Protein AF-A0A2S0JZ59-F1 (afdb_monomer_lite)

Organism: Lysinibacillus sphaericus (NCBI:txid1421)

Radius of gyration: 26.88 Å; chains: 1; bounding box: 50×51×80 Å

InterPro domains:
  IPR011989 Armadillo-like helical [G3DSA:1.25.10.10] (65-163)
  IPR016024 Armadillo-type fold [SSF48371] (46-180)

Sequence (272 aa):
MEIEMARKLWLNEMTEKEFIDAFFPNGIDSEYVLKLLYGAYEIRDVEAVRWMLFVASKFDLFTLNYTRVLCSLIEEDWHKSHEDIAFTLSKLKPLSAVESLYKAVFHELAYLDYDDNFALAVKCIWGLGNINSPDSIEKLKSLSKSNNETIKRNAMEQLEMRGLFTERQSELILNLFKNEISQGDFIEDFYPDYLYTADDFKRSDYVLKLICDEYEKRDAQSVEYLLYVASVFGLITAQYKKIASNLIKEEWYQKQEETVSLVDLAKLSSNH

Secondary structure (DSSP, 8-state):
-HHHHHHHHHTTSS-HHHHHHHH-TTS--HHHHHHHHHHHHHTT-HHHHHHHHHHHHHTT---GGGHHHHHHHTT-SS-S-HHHHHHHHHHH--GGGHHHHHHHTT---GGGTT-TT-HHHHHHHHHHHHH--HHHHHHHHHHTT-SSHHHHHHHHHHHHTTT---HHHHHHHHHHHHHHHHHT---S---TT----HHHHTT-HHHHHHHHHHHHHT-HHHHHHHHHHHHHTT---HHHHHHHHHHTT-TTTTT-S--TTHHHHHHHH---

pLDDT: mean 77.81, std 21.34, range [34.19, 98.88]

Foldseek 3Di:
DLLVLLVCCVVVVDPPVRSCCPVVVPGDDLVVLLVQCVVCLVVVPQSSVVSSLSVCVVVVSDACVSVVSLLVVLQDQSYDCNLSSLQSLLVRLDPVSLVSLLVSLPDDHPVCPVVPQSSSNLSSLSSLLSNPDPSSLVSLVVQLPDPPPNSNVSSQVSCVVQLNDDPVVVVVVVVVVVVVVVVVDPDPDDDPPPPDALVSPLPDPPLVVQLVVVVVVLVLVSNQVSLVVCVVSVNLDPSSLVSLVVLLVDPSNVPDPDDDGPVVSVVSNPDD

Structure (mmCIF, N/CA/C/O backbone):
data_AF-A0A2S0JZ59-F1
#
_entry.id   AF-A0A2S0JZ59-F1
#
loop_
_atom_site.group_PDB
_atom_site.id
_atom_site.type_symbol
_atom_site.label_atom_id
_atom_site.label_alt_id
_atom_site.label_comp_id
_atom_site.label_asym_id
_atom_site.label_entity_id
_atom_site.label_seq_id
_atom_site.pdbx_PDB_ins_code
_atom_site.Cartn_x
_atom_site.Cartn_y
_atom_site.Cartn_z
_atom_site.occupancy
_atom_site.B_iso_or_equiv
_atom_site.auth_seq_id
_atom_site.auth_comp_id
_atom_site.auth_asym_id
_atom_site.auth_atom_id
_atom_site.pdbx_PDB_model_num
ATOM 1 N N . MET A 1 1 ? 12.759 -3.008 -26.113 1.00 78.12 1 MET A N 1
ATOM 2 C CA . MET A 1 1 ? 14.196 -2.750 -25.842 1.00 78.12 1 MET A CA 1
ATOM 3 C C . MET A 1 1 ? 14.393 -2.415 -24.363 1.00 78.12 1 MET A C 1
ATOM 5 O O . MET A 1 1 ? 15.236 -2.998 -23.700 1.00 78.12 1 MET A O 1
ATOM 9 N N . GLU A 1 2 ? 13.523 -1.555 -23.856 1.00 89.19 2 GLU A N 1
ATOM 10 C CA . GLU A 1 2 ? 13.283 -1.105 -22.487 1.00 89.19 2 GLU A CA 1
ATOM 11 C C . GLU A 1 2 ? 13.201 -2.260 -21.474 1.00 89.19 2 GLU A C 1
ATOM 13 O O . GLU A 1 2 ? 13.935 -2.268 -20.490 1.00 89.19 2 GLU A O 1
ATOM 18 N N . ILE A 1 3 ? 12.366 -3.273 -21.750 1.00 93.81 3 ILE A N 1
ATOM 19 C CA . ILE A 1 3 ? 12.207 -4.474 -20.907 1.00 93.81 3 ILE A CA 1
ATOM 20 C C . ILE A 1 3 ? 13.541 -5.200 -20.706 1.00 93.81 3 ILE A C 1
ATOM 22 O O . ILE A 1 3 ? 13.920 -5.530 -19.586 1.00 93.81 3 ILE A O 1
ATOM 26 N N . GLU A 1 4 ? 14.277 -5.421 -21.795 1.00 95.69 4 GLU A N 1
ATOM 27 C CA . GLU A 1 4 ? 15.539 -6.158 -21.754 1.00 95.69 4 GLU A CA 1
ATOM 28 C C . GLU A 1 4 ? 16.624 -5.379 -21.002 1.00 95.69 4 GLU A C 1
ATOM 30 O O . GLU A 1 4 ? 17.407 -5.974 -20.268 1.00 95.69 4 GLU A O 1
ATOM 35 N N . MET A 1 5 ? 16.650 -4.048 -21.122 1.00 96.12 5 MET A N 1
ATOM 36 C CA . MET A 1 5 ? 17.548 -3.202 -20.329 1.00 96.12 5 MET A CA 1
ATOM 37 C C . MET A 1 5 ? 17.228 -3.297 -18.832 1.00 96.12 5 MET A C 1
ATOM 39 O O . MET A 1 5 ? 18.137 -3.474 -18.025 1.00 96.12 5 MET A O 1
ATOM 43 N N . ALA A 1 6 ? 15.946 -3.238 -18.458 1.00 96.44 6 ALA A N 1
ATOM 44 C CA . ALA A 1 6 ? 15.519 -3.343 -17.063 1.00 96.44 6 ALA A CA 1
ATOM 45 C C . ALA A 1 6 ? 15.841 -4.724 -16.469 1.00 96.44 6 ALA A C 1
ATOM 47 O O . ALA A 1 6 ? 16.343 -4.816 -15.348 1.00 96.44 6 ALA A O 1
ATOM 48 N N . ARG A 1 7 ? 15.643 -5.793 -17.251 1.00 96.75 7 ARG A N 1
ATOM 49 C CA . ARG A 1 7 ? 16.028 -7.162 -16.884 1.00 96.75 7 ARG A CA 1
ATOM 50 C C . ARG A 1 7 ? 17.540 -7.295 -16.683 1.00 96.75 7 ARG A C 1
ATOM 52 O O . ARG A 1 7 ? 17.971 -7.880 -15.693 1.00 96.75 7 ARG A O 1
ATOM 59 N N . LYS A 1 8 ? 18.353 -6.735 -17.586 1.00 97.69 8 LYS A N 1
ATOM 60 C CA . LYS A 1 8 ? 19.820 -6.729 -17.456 1.00 97.69 8 LYS A CA 1
ATOM 61 C C . LYS A 1 8 ? 20.287 -5.963 -16.224 1.00 97.69 8 LYS A C 1
ATOM 63 O O . LYS A 1 8 ? 21.181 -6.438 -15.530 1.00 97.69 8 LYS A O 1
ATOM 68 N N . LEU A 1 9 ? 19.663 -4.822 -15.925 1.00 97.44 9 LEU A N 1
ATOM 69 C CA . LEU A 1 9 ? 19.942 -4.073 -14.700 1.00 97.44 9 LEU A CA 1
ATOM 70 C C . LEU A 1 9 ? 19.629 -4.918 -13.456 1.00 97.44 9 LEU A C 1
ATOM 72 O O . LEU A 1 9 ? 20.452 -4.999 -12.551 1.00 97.44 9 LEU A O 1
ATOM 76 N N . TRP A 1 10 ? 18.477 -5.597 -13.426 1.00 96.12 10 TRP A N 1
ATOM 77 C CA . TRP A 1 10 ? 18.097 -6.489 -12.322 1.00 96.12 10 TRP A CA 1
ATOM 78 C C . TRP A 1 10 ? 19.085 -7.644 -12.115 1.00 96.12 10 TRP A C 1
ATOM 80 O O . TRP A 1 10 ? 19.427 -7.983 -10.984 1.00 96.12 10 TRP A O 1
ATOM 90 N N . LEU A 1 11 ? 19.560 -8.247 -13.207 1.00 96.94 11 LEU A N 1
ATOM 91 C CA . LEU A 1 11 ? 20.518 -9.356 -13.177 1.00 96.94 11 LEU A CA 1
ATOM 92 C C . LEU A 1 11 ? 21.969 -8.911 -12.934 1.00 96.94 11 LEU A C 1
ATOM 94 O O . LEU A 1 11 ? 22.857 -9.759 -12.887 1.00 96.94 11 LEU A O 1
ATOM 98 N N . ASN A 1 12 ? 22.218 -7.608 -12.754 1.00 95.81 12 ASN A N 1
ATOM 99 C CA . ASN A 1 12 ? 23.555 -7.009 -12.678 1.00 95.81 12 ASN A CA 1
ATOM 100 C C . ASN A 1 12 ? 24.420 -7.270 -13.931 1.00 95.81 12 ASN A C 1
ATOM 102 O O . ASN A 1 12 ? 25.647 -7.267 -13.862 1.00 95.81 12 ASN A O 1
ATOM 106 N N . GLU A 1 13 ? 23.783 -7.477 -15.085 1.00 97.75 13 GLU A N 1
ATOM 107 C CA . GLU A 1 13 ? 24.425 -7.581 -16.406 1.00 97.75 13 GLU A CA 1
ATOM 108 C C . GLU A 1 13 ? 24.635 -6.201 -17.060 1.00 97.75 13 GLU A C 1
ATOM 110 O O . GLU A 1 13 ? 25.267 -6.093 -18.109 1.00 97.75 13 GLU A O 1
ATOM 115 N N . MET A 1 14 ? 24.076 -5.150 -16.457 1.00 97.12 14 MET A N 1
ATOM 116 C CA . MET A 1 14 ? 24.196 -3.750 -16.859 1.00 97.12 14 MET A CA 1
ATOM 117 C C . MET A 1 14 ? 24.322 -2.890 -15.601 1.00 97.12 14 MET A C 1
ATOM 119 O O . MET A 1 14 ? 23.588 -3.092 -14.633 1.00 97.12 14 MET A O 1
ATOM 123 N N . THR A 1 15 ? 25.244 -1.930 -15.602 1.00 97.81 15 THR A N 1
ATOM 124 C CA . THR A 1 15 ? 25.397 -0.981 -14.491 1.00 97.81 15 THR A CA 1
ATOM 125 C C . THR A 1 15 ? 24.278 0.062 -14.490 1.00 97.81 15 THR A C 1
ATOM 127 O O . THR A 1 15 ? 23.690 0.362 -15.528 1.00 97.81 15 THR A O 1
ATOM 130 N N . GLU A 1 16 ? 24.009 0.688 -13.339 1.00 96.69 16 GLU A N 1
ATOM 131 C CA . GLU A 1 16 ? 23.039 1.794 -13.260 1.00 96.69 16 GLU A CA 1
ATOM 132 C C . GLU A 1 16 ? 23.394 2.941 -14.210 1.00 96.69 16 GLU A C 1
ATOM 134 O O . GLU A 1 16 ? 22.508 3.505 -14.841 1.00 96.69 16 GLU A O 1
ATOM 139 N N . LYS A 1 17 ? 24.687 3.253 -14.359 1.00 96.44 17 LYS A N 1
ATOM 140 C CA . LYS A 1 17 ? 25.147 4.299 -15.276 1.00 96.44 17 LYS A CA 1
ATOM 141 C C . LYS A 1 17 ? 24.830 3.952 -16.732 1.00 96.44 17 LYS A C 1
ATOM 143 O O . LYS A 1 17 ? 24.237 4.767 -17.423 1.00 96.44 17 LYS A O 1
ATOM 148 N N . GLU A 1 18 ? 25.184 2.746 -17.179 1.00 97.12 18 GLU A N 1
ATOM 149 C CA . GLU A 1 18 ? 24.874 2.288 -18.542 1.00 97.12 18 GLU A CA 1
ATOM 150 C C . GLU A 1 18 ? 23.366 2.256 -18.796 1.00 97.12 18 GLU A C 1
ATOM 152 O O . GLU A 1 18 ? 22.914 2.625 -19.879 1.00 97.12 18 GLU A O 1
ATOM 157 N N . PHE A 1 19 ? 22.585 1.847 -17.792 1.00 97.75 19 PHE A N 1
ATOM 158 C CA . PHE A 1 19 ? 21.133 1.869 -17.875 1.00 97.75 19 PHE A CA 1
ATOM 159 C C . PHE A 1 19 ? 20.602 3.296 -18.015 1.00 97.75 19 PHE A C 1
ATOM 161 O O . PHE A 1 19 ? 19.794 3.544 -18.901 1.00 97.75 19 PHE A O 1
ATOM 168 N N . ILE A 1 20 ? 21.055 4.237 -17.181 1.00 97.00 20 ILE A N 1
ATOM 169 C CA . ILE A 1 20 ? 20.627 5.640 -17.249 1.00 97.00 20 ILE A CA 1
ATOM 170 C C . ILE A 1 20 ? 20.994 6.240 -18.607 1.00 97.00 20 ILE A C 1
ATOM 172 O O . ILE A 1 20 ? 20.124 6.799 -19.267 1.00 97.00 20 ILE A O 1
ATOM 176 N N . ASP A 1 21 ? 22.232 6.063 -19.068 1.00 95.88 21 ASP A N 1
ATOM 177 C CA . ASP A 1 21 ? 22.695 6.620 -20.343 1.00 95.88 21 ASP A CA 1
ATOM 178 C C . ASP A 1 21 ? 21.873 6.087 -21.540 1.00 95.88 21 ASP A C 1
ATOM 180 O O . ASP A 1 21 ? 21.630 6.816 -22.503 1.00 95.88 21 ASP A O 1
ATOM 184 N N . ALA A 1 22 ? 21.413 4.829 -21.483 1.00 95.81 22 ALA A N 1
ATOM 185 C CA . ALA A 1 22 ? 20.651 4.191 -22.560 1.00 95.81 22 ALA A CA 1
ATOM 186 C C . ALA A 1 22 ? 19.125 4.389 -22.465 1.00 95.81 22 ALA A C 1
ATOM 188 O O . ALA A 1 22 ? 18.469 4.630 -23.478 1.00 95.81 22 ALA A O 1
ATOM 189 N N . PHE A 1 23 ? 18.550 4.249 -21.270 1.00 96.44 23 PHE A N 1
ATOM 190 C CA . PHE A 1 23 ? 17.105 4.293 -21.019 1.00 96.44 23 PHE A CA 1
ATOM 191 C C . PHE A 1 23 ? 16.600 5.726 -20.813 1.00 96.44 23 PHE A C 1
ATOM 193 O O . PHE A 1 23 ? 15.471 6.053 -21.177 1.00 96.44 23 PHE A O 1
ATOM 200 N N . PHE A 1 24 ? 17.453 6.585 -20.258 1.00 95.56 24 PHE A N 1
ATOM 201 C CA . PHE A 1 24 ? 17.180 7.976 -19.920 1.00 95.56 24 PHE A CA 1
ATOM 202 C C . PHE A 1 24 ? 18.188 8.916 -20.609 1.00 95.56 24 PHE A C 1
ATOM 204 O O . PHE A 1 24 ? 18.877 9.686 -19.935 1.00 95.56 24 PHE A O 1
ATOM 211 N N . PRO A 1 25 ? 18.276 8.918 -21.956 1.00 90.31 25 PRO A N 1
ATOM 212 C CA . PRO A 1 25 ? 19.301 9.685 -22.674 1.00 90.31 25 PRO A CA 1
ATOM 213 C C . PRO A 1 25 ? 19.209 11.203 -22.438 1.00 90.31 25 PRO A C 1
ATOM 215 O O . PRO A 1 25 ? 20.182 11.921 -22.649 1.00 90.31 25 PRO A O 1
ATOM 218 N N . ASN A 1 26 ? 18.050 11.691 -21.983 1.00 93.19 26 ASN A N 1
ATOM 219 C CA . ASN A 1 26 ? 17.801 13.096 -21.650 1.00 93.19 26 ASN A CA 1
ATOM 220 C C . ASN A 1 26 ? 17.677 13.340 -20.133 1.00 93.19 26 ASN A C 1
ATOM 222 O O . ASN A 1 26 ? 17.131 14.361 -19.719 1.00 93.19 26 ASN A O 1
ATOM 226 N N . GLY A 1 27 ? 18.174 12.416 -19.309 1.00 92.62 27 GLY A N 1
ATOM 227 C CA . GLY A 1 27 ? 18.015 12.437 -17.857 1.00 92.62 27 GLY A CA 1
ATOM 228 C C . GLY A 1 27 ? 16.827 11.606 -17.372 1.00 92.62 27 GLY A C 1
ATOM 229 O O . GLY A 1 27 ? 15.924 11.261 -18.137 1.00 92.62 27 GLY A O 1
ATOM 230 N N . ILE A 1 28 ? 16.876 11.241 -16.088 1.00 95.62 28 ILE A N 1
ATOM 231 C CA . ILE A 1 28 ? 15.867 10.404 -15.431 1.00 95.62 28 ILE A CA 1
ATOM 232 C C . ILE A 1 28 ? 14.512 11.117 -15.457 1.00 95.62 28 ILE A C 1
ATOM 234 O O . ILE A 1 28 ? 14.387 12.234 -14.956 1.00 95.62 28 ILE A O 1
ATOM 238 N N . ASP A 1 29 ? 13.503 10.445 -16.009 1.00 95.94 29 ASP A N 1
ATOM 239 C CA . ASP A 1 29 ? 12.164 10.998 -16.207 1.00 95.94 29 ASP A CA 1
ATOM 240 C C . ASP A 1 29 ? 11.086 10.032 -15.689 1.00 95.94 29 ASP A C 1
ATOM 242 O O . ASP A 1 29 ? 10.862 8.943 -16.227 1.00 95.94 29 ASP A O 1
ATOM 246 N N . SER A 1 30 ? 10.401 10.456 -14.626 1.00 97.06 30 SER A N 1
ATOM 247 C CA . SER A 1 30 ? 9.296 9.718 -14.012 1.00 97.06 30 SER A CA 1
ATOM 248 C C . SER A 1 30 ? 8.072 9.623 -14.933 1.00 97.06 30 SER A C 1
ATOM 250 O O . SER A 1 30 ? 7.397 8.591 -14.938 1.00 97.06 30 SER A O 1
ATOM 252 N N . GLU A 1 31 ? 7.786 10.648 -15.743 1.00 97.31 31 GLU A N 1
ATOM 253 C CA . GLU A 1 31 ? 6.635 10.651 -16.654 1.00 97.31 31 GLU A CA 1
ATOM 254 C C . GLU A 1 31 ? 6.840 9.677 -17.814 1.00 97.31 31 GLU A C 1
ATOM 256 O O . GLU A 1 31 ? 5.894 9.010 -18.243 1.00 97.31 31 GLU A O 1
ATOM 261 N N . TYR A 1 32 ? 8.083 9.530 -18.277 1.00 97.56 32 TYR A N 1
ATOM 262 C CA . TYR A 1 32 ? 8.432 8.534 -19.283 1.00 97.56 32 TYR A CA 1
ATOM 263 C C . TYR A 1 32 ? 8.136 7.107 -18.801 1.00 97.56 32 TYR A C 1
ATOM 265 O O . TYR A 1 32 ? 7.441 6.356 -19.490 1.00 97.56 32 TYR A O 1
ATOM 273 N N . VAL A 1 33 ? 8.579 6.743 -17.591 1.00 98.25 33 VAL A N 1
ATOM 274 C CA . VAL A 1 33 ? 8.301 5.415 -17.010 1.00 98.25 33 VAL A CA 1
ATOM 275 C C . VAL A 1 33 ? 6.803 5.218 -16.764 1.00 98.25 33 VAL A C 1
ATOM 277 O O . VAL A 1 33 ? 6.271 4.146 -17.054 1.00 98.25 33 VAL A O 1
ATOM 280 N N . LEU A 1 34 ? 6.093 6.260 -16.320 1.00 98.44 34 LEU A N 1
ATOM 281 C CA . LEU A 1 34 ? 4.641 6.216 -16.145 1.00 98.44 34 LEU A CA 1
ATOM 282 C C . LEU A 1 34 ? 3.925 5.930 -17.471 1.00 98.44 34 LEU A C 1
ATOM 284 O O . LEU A 1 34 ? 3.015 5.103 -17.517 1.00 98.44 34 LEU A O 1
ATOM 288 N N . LYS A 1 35 ? 4.349 6.577 -18.562 1.00 98.31 35 LYS A N 1
ATOM 289 C CA . LYS A 1 35 ? 3.803 6.346 -19.904 1.00 98.31 35 LYS A CA 1
ATOM 290 C C . LYS A 1 35 ? 4.031 4.907 -20.369 1.00 98.31 35 LYS A C 1
ATOM 292 O O . LYS A 1 35 ? 3.115 4.305 -20.926 1.00 98.31 35 LYS A O 1
ATOM 297 N N . LEU A 1 36 ? 5.219 4.350 -20.128 1.00 98.19 36 LEU A N 1
ATOM 298 C CA . LEU A 1 36 ? 5.510 2.94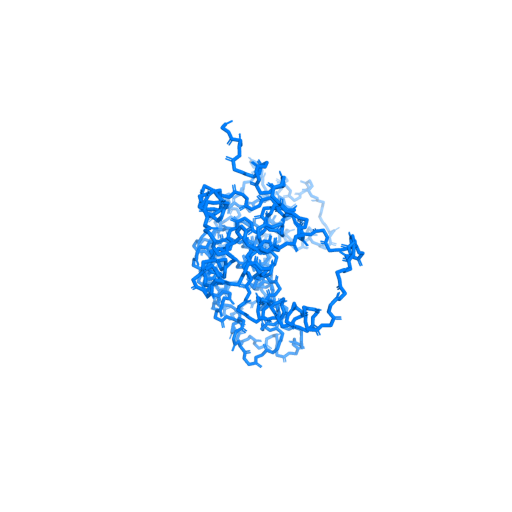8 -20.441 1.00 98.19 36 LEU A CA 1
ATOM 299 C C . LEU A 1 36 ? 4.639 1.990 -19.616 1.00 98.19 36 LEU A C 1
ATOM 301 O O . LEU A 1 36 ? 4.127 1.018 -20.164 1.00 98.19 36 LEU A O 1
ATOM 305 N N . LEU A 1 37 ? 4.410 2.288 -18.332 1.00 98.44 37 LEU A N 1
ATOM 306 C CA . LEU A 1 37 ? 3.536 1.493 -17.468 1.00 98.44 37 LEU A CA 1
ATOM 307 C C . LEU A 1 37 ? 2.065 1.536 -17.923 1.00 98.44 37 LEU A C 1
ATOM 309 O O . LEU A 1 37 ? 1.406 0.499 -17.927 1.00 98.44 37 LEU A O 1
ATOM 313 N N . TYR A 1 38 ? 1.557 2.694 -18.363 1.00 98.56 38 TYR A N 1
ATOM 314 C CA . TYR A 1 38 ? 0.228 2.784 -18.986 1.00 98.56 38 TYR A CA 1
ATOM 315 C C . TYR A 1 38 ? 0.143 1.969 -20.279 1.00 98.56 38 TYR A C 1
ATOM 317 O O . TYR A 1 38 ? -0.813 1.220 -20.455 1.00 98.56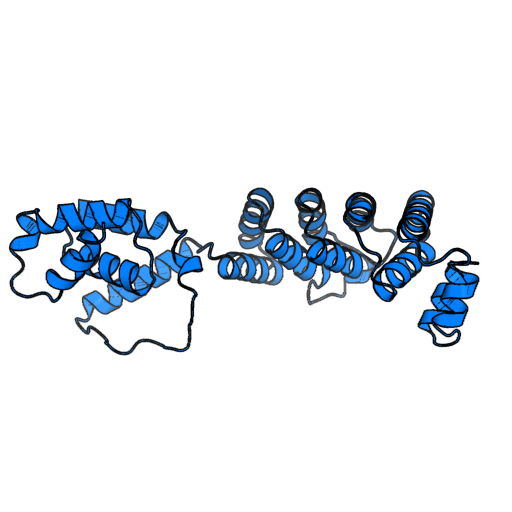 38 TYR A O 1
ATOM 325 N N . GLY A 1 39 ? 1.151 2.063 -21.150 1.00 98.31 39 GLY A N 1
ATOM 326 C CA . GLY A 1 39 ? 1.199 1.258 -22.372 1.00 98.31 39 GLY A CA 1
ATOM 327 C C . GLY A 1 39 ? 1.188 -0.243 -22.073 1.00 98.31 39 GLY A C 1
ATOM 328 O O . GLY A 1 39 ? 0.431 -0.984 -22.692 1.00 98.31 39 GLY A O 1
ATOM 329 N N . ALA A 1 40 ? 1.965 -0.680 -21.075 1.00 98.19 40 ALA A N 1
ATOM 330 C CA . ALA A 1 40 ? 1.993 -2.065 -20.605 1.00 98.19 40 ALA A CA 1
ATOM 331 C C . ALA A 1 40 ? 0.629 -2.536 -20.079 1.00 98.19 40 ALA A C 1
ATOM 333 O O . ALA A 1 40 ? 0.203 -3.648 -20.385 1.00 98.19 40 ALA A O 1
ATOM 334 N N . TYR A 1 41 ? -0.066 -1.681 -19.324 1.00 98.38 41 TYR A N 1
ATOM 335 C CA . TYR A 1 41 ? -1.420 -1.946 -18.846 1.00 98.38 41 TYR A CA 1
ATOM 336 C C . TYR A 1 41 ? -2.416 -2.117 -20.005 1.00 98.38 41 TYR A C 1
ATOM 338 O O . TYR A 1 41 ? -3.152 -3.101 -20.035 1.00 98.38 41 TYR A O 1
ATOM 346 N N . GLU A 1 42 ? -2.409 -1.209 -20.988 1.00 98.19 42 GLU A N 1
ATOM 347 C CA . GLU A 1 42 ? -3.342 -1.233 -22.126 1.00 98.19 42 GLU A CA 1
ATOM 348 C C . GLU A 1 42 ? -3.233 -2.511 -22.967 1.00 98.19 42 GLU A C 1
ATOM 350 O O . GLU A 1 42 ? -4.249 -3.047 -23.411 1.00 98.19 42 GLU A O 1
ATOM 355 N N . ILE A 1 43 ? -2.014 -3.021 -23.167 1.00 97.94 43 ILE A N 1
ATOM 356 C CA . ILE A 1 43 ? -1.772 -4.245 -23.948 1.00 97.94 43 ILE A CA 1
ATOM 357 C C . ILE A 1 43 ? -1.670 -5.513 -23.087 1.00 97.94 43 ILE A C 1
ATOM 359 O O . ILE A 1 43 ? -1.438 -6.591 -23.633 1.00 97.94 43 ILE A O 1
ATOM 363 N N . ARG A 1 44 ? -1.843 -5.396 -21.761 1.00 98.12 44 ARG A N 1
ATOM 364 C CA . ARG A 1 44 ? -1.719 -6.486 -20.775 1.00 98.12 44 ARG A CA 1
ATOM 365 C C . ARG A 1 44 ? -0.370 -7.218 -20.826 1.00 98.12 44 ARG A C 1
ATOM 367 O O . ARG A 1 44 ? -0.306 -8.446 -20.756 1.00 98.12 44 ARG A O 1
ATOM 374 N N . ASP A 1 45 ? 0.722 -6.468 -20.955 1.00 98.00 45 ASP A N 1
ATOM 375 C CA . ASP A 1 45 ? 2.079 -7.024 -20.969 1.00 98.00 45 ASP A CA 1
ATOM 376 C C . ASP A 1 45 ? 2.607 -7.215 -19.538 1.00 98.00 45 ASP A C 1
ATOM 378 O O . ASP A 1 45 ? 3.023 -6.272 -18.858 1.00 98.00 45 ASP A O 1
ATOM 382 N N . VAL A 1 46 ? 2.588 -8.472 -19.088 1.00 96.88 46 VAL A N 1
ATOM 383 C CA . VAL A 1 46 ? 3.004 -8.897 -17.742 1.00 96.88 46 VAL A CA 1
ATOM 384 C C . VAL A 1 46 ? 4.452 -8.518 -17.433 1.00 96.88 46 VAL A C 1
ATOM 386 O O . VAL A 1 46 ? 4.749 -8.054 -16.329 1.00 96.88 46 VAL A O 1
ATOM 389 N N . GLU A 1 47 ? 5.360 -8.715 -18.389 1.00 96.56 47 GLU A N 1
ATOM 390 C CA . GLU A 1 47 ? 6.782 -8.445 -18.180 1.00 96.56 47 GLU A CA 1
ATOM 391 C C . GLU A 1 47 ? 7.032 -6.939 -18.173 1.00 96.56 47 GLU A C 1
ATOM 393 O O . GLU A 1 47 ? 7.737 -6.440 -17.295 1.00 96.56 47 GLU A O 1
ATOM 398 N N . ALA A 1 48 ? 6.402 -6.190 -19.079 1.00 97.50 48 ALA A N 1
ATOM 399 C CA . ALA A 1 48 ? 6.511 -4.738 -19.081 1.00 97.50 48 ALA A CA 1
ATOM 400 C C . ALA A 1 48 ? 6.017 -4.118 -17.764 1.00 97.50 48 ALA A C 1
ATOM 402 O O . ALA A 1 48 ? 6.713 -3.264 -17.213 1.00 97.50 48 ALA A O 1
ATOM 403 N N . VAL A 1 49 ? 4.886 -4.575 -17.205 1.00 98.38 49 VAL A N 1
ATOM 404 C CA . VAL A 1 49 ? 4.409 -4.116 -15.885 1.00 98.38 49 VAL A CA 1
ATOM 405 C C . VAL A 1 49 ? 5.458 -4.369 -14.808 1.00 98.38 49 VAL A C 1
ATOM 407 O O . VAL A 1 49 ? 5.863 -3.432 -14.117 1.00 98.38 49 VAL A O 1
ATOM 410 N N . ARG A 1 50 ? 5.942 -5.613 -14.691 1.00 97.25 50 ARG A N 1
ATOM 411 C CA . ARG A 1 50 ? 6.961 -5.987 -13.701 1.00 97.25 50 ARG A CA 1
ATOM 412 C C . ARG A 1 50 ? 8.186 -5.081 -13.802 1.00 97.25 50 ARG A C 1
ATOM 414 O O . ARG A 1 50 ? 8.640 -4.535 -12.797 1.00 97.25 50 ARG A O 1
ATOM 421 N N . TRP A 1 51 ? 8.727 -4.921 -15.006 1.00 97.69 51 TRP A N 1
ATOM 422 C CA . TRP A 1 51 ? 9.982 -4.204 -15.197 1.00 97.69 51 TRP A CA 1
ATOM 423 C C . TRP A 1 51 ? 9.835 -2.693 -15.050 1.00 97.69 51 TRP A C 1
ATOM 425 O O . TRP A 1 51 ? 10.741 -2.059 -14.516 1.00 97.69 51 TRP A O 1
ATOM 435 N N . MET A 1 52 ? 8.705 -2.103 -15.445 1.00 98.12 52 MET A N 1
ATOM 436 C CA . MET A 1 52 ? 8.472 -0.671 -15.232 1.00 98.12 52 MET A CA 1
ATOM 437 C C . MET A 1 52 ? 8.232 -0.343 -13.756 1.00 98.12 52 MET A C 1
ATOM 439 O O . MET A 1 52 ? 8.736 0.673 -13.280 1.00 98.12 52 MET A O 1
ATOM 443 N N . LEU A 1 53 ? 7.559 -1.220 -13.001 1.00 98.38 53 LEU A N 1
ATOM 444 C CA . LEU A 1 53 ? 7.467 -1.091 -11.542 1.00 98.38 53 LEU A CA 1
ATOM 445 C C . LEU A 1 53 ? 8.846 -1.204 -10.878 1.00 98.38 53 LEU A C 1
ATOM 447 O O . LEU A 1 53 ? 9.164 -0.406 -9.996 1.00 98.38 53 LEU A O 1
ATOM 451 N N . PHE A 1 54 ? 9.689 -2.139 -11.335 1.00 97.94 54 PHE A N 1
ATOM 452 C CA . PHE A 1 54 ? 11.069 -2.250 -10.860 1.00 97.94 54 PHE A CA 1
ATOM 453 C C . PHE A 1 54 ? 11.873 -0.975 -11.133 1.00 97.94 54 PHE A C 1
ATOM 455 O O . PHE A 1 54 ? 12.469 -0.435 -10.204 1.00 97.94 54 PHE A O 1
ATOM 462 N N . VAL A 1 55 ? 11.877 -0.472 -12.372 1.00 98.19 55 VAL A N 1
ATOM 463 C CA . VAL A 1 55 ? 12.612 0.750 -12.742 1.00 98.19 55 VAL A CA 1
ATOM 464 C C . VAL A 1 55 ? 12.126 1.936 -11.910 1.00 98.19 55 VAL A C 1
ATOM 466 O O . VAL A 1 55 ? 12.947 2.646 -11.328 1.00 98.19 55 VAL A O 1
ATOM 469 N N . ALA A 1 56 ? 10.808 2.115 -11.779 1.00 98.38 56 ALA A N 1
ATOM 470 C CA . ALA A 1 56 ? 10.243 3.180 -10.958 1.00 98.38 56 ALA A CA 1
ATOM 471 C C . ALA A 1 56 ? 10.672 3.071 -9.487 1.00 98.38 56 ALA A C 1
ATOM 473 O O . ALA A 1 56 ? 11.037 4.076 -8.884 1.00 98.38 56 ALA A O 1
ATOM 474 N N . SER A 1 57 ? 10.706 1.862 -8.919 1.00 97.38 57 SER A N 1
ATOM 475 C CA . SER A 1 57 ? 11.187 1.649 -7.551 1.00 97.38 57 SER A CA 1
ATOM 476 C C . SER A 1 57 ? 12.692 1.877 -7.406 1.00 97.38 57 SER A C 1
ATOM 478 O O . SER A 1 57 ? 13.130 2.418 -6.394 1.00 97.38 57 SER A O 1
ATOM 480 N N . LYS A 1 58 ? 13.495 1.415 -8.370 1.00 97.12 58 LYS A N 1
ATOM 481 C CA . LYS A 1 58 ? 14.962 1.426 -8.315 1.00 97.12 58 LYS A CA 1
ATOM 482 C C . LYS A 1 58 ? 15.523 2.847 -8.319 1.00 97.12 58 LYS A C 1
ATOM 484 O O . LYS A 1 58 ? 16.525 3.095 -7.656 1.00 97.12 58 LYS A O 1
ATOM 489 N N . PHE A 1 59 ? 14.862 3.750 -9.039 1.00 97.19 59 PHE A N 1
ATOM 490 C CA . PHE A 1 59 ? 15.267 5.148 -9.189 1.00 97.19 59 PHE A CA 1
ATOM 491 C C . PHE A 1 59 ? 14.357 6.133 -8.433 1.00 97.19 59 PHE A C 1
ATOM 493 O O . PHE A 1 59 ? 14.408 7.325 -8.712 1.00 97.19 59 PHE A O 1
ATOM 500 N N . ASP A 1 60 ? 13.537 5.648 -7.491 1.00 97.06 60 ASP A N 1
ATOM 501 C CA . ASP A 1 60 ? 12.642 6.460 -6.646 1.00 97.06 60 ASP A CA 1
ATOM 502 C C . ASP A 1 60 ? 11.713 7.405 -7.441 1.00 97.06 60 ASP A C 1
ATOM 504 O O . ASP A 1 60 ? 11.566 8.590 -7.153 1.00 97.06 60 ASP A O 1
ATOM 508 N N . LEU A 1 61 ? 11.091 6.875 -8.499 1.00 98.00 61 LEU A N 1
ATOM 509 C CA . LEU A 1 61 ? 10.298 7.652 -9.462 1.00 98.00 61 LEU A CA 1
ATOM 510 C C . LEU A 1 61 ? 8.807 7.701 -9.141 1.00 98.00 61 LEU A C 1
ATOM 512 O O . LEU A 1 61 ? 8.061 8.390 -9.841 1.00 98.00 61 LEU A O 1
ATOM 516 N N . PHE A 1 62 ? 8.342 6.955 -8.139 1.00 98.06 62 PHE A N 1
ATOM 517 C CA . PHE A 1 62 ? 6.923 6.908 -7.815 1.00 98.06 62 PHE A CA 1
ATOM 518 C C . PHE A 1 62 ? 6.437 8.254 -7.275 1.00 98.06 62 PHE A C 1
ATOM 520 O O . PHE A 1 62 ? 6.871 8.736 -6.234 1.00 98.06 62 PHE A O 1
ATOM 527 N N . THR A 1 63 ? 5.462 8.829 -7.970 1.00 96.50 63 THR A N 1
ATOM 528 C CA . THR A 1 63 ? 4.744 10.039 -7.556 1.00 96.50 63 THR A CA 1
ATOM 529 C C . THR A 1 63 ? 3.242 9.765 -7.522 1.00 96.50 63 THR A C 1
ATOM 531 O O . THR A 1 63 ? 2.772 8.731 -8.004 1.00 96.50 63 THR A O 1
ATOM 534 N N . LEU A 1 64 ? 2.446 10.710 -7.012 1.00 96.06 64 LEU A N 1
ATOM 535 C CA . LEU A 1 64 ? 0.983 10.585 -7.006 1.00 96.06 64 LEU A CA 1
ATOM 536 C C . LEU A 1 64 ? 0.376 10.413 -8.413 1.00 96.06 64 LEU A C 1
ATOM 538 O O . LEU A 1 64 ? -0.722 9.866 -8.522 1.00 96.06 64 LEU A O 1
ATOM 542 N N . ASN A 1 65 ? 1.090 10.773 -9.485 1.00 97.56 65 ASN A N 1
ATOM 543 C CA . ASN A 1 65 ? 0.642 10.561 -10.867 1.00 97.56 65 ASN A CA 1
ATOM 544 C C . ASN A 1 65 ? 0.509 9.067 -11.232 1.00 97.56 65 ASN A C 1
ATOM 546 O O . ASN A 1 65 ? -0.283 8.716 -12.108 1.00 97.56 65 ASN A O 1
ATOM 550 N N . TYR A 1 66 ? 1.212 8.176 -10.524 1.00 98.56 66 TYR A N 1
ATOM 551 C CA . TYR A 1 66 ? 1.109 6.723 -10.708 1.00 98.56 66 TYR A CA 1
ATOM 552 C C . TYR A 1 66 ? -0.174 6.140 -10.114 1.00 98.56 66 TYR A C 1
ATOM 554 O O . TYR A 1 66 ? -0.581 5.044 -10.493 1.00 98.56 66 TYR A O 1
ATOM 562 N N . THR A 1 67 ? -0.839 6.862 -9.208 1.00 98.31 67 THR A N 1
ATOM 563 C CA . THR A 1 67 ? -1.976 6.346 -8.434 1.00 98.31 67 THR A CA 1
ATOM 564 C C . THR A 1 67 ? -3.025 5.678 -9.314 1.00 98.31 67 THR A C 1
ATOM 566 O O . THR A 1 67 ? -3.452 4.568 -9.017 1.00 98.31 67 THR A O 1
ATOM 569 N N . ARG A 1 68 ? -3.423 6.322 -10.417 1.00 98.50 68 ARG A N 1
ATOM 570 C CA . ARG A 1 68 ? -4.500 5.819 -11.278 1.00 98.50 68 ARG A CA 1
ATOM 571 C C . ARG A 1 68 ? -4.153 4.477 -11.931 1.00 98.50 68 ARG A C 1
ATOM 573 O O . ARG A 1 68 ? -4.984 3.572 -11.895 1.00 98.50 68 ARG A O 1
ATOM 580 N N . VAL A 1 69 ? -2.955 4.334 -12.504 1.00 98.69 69 VAL A N 1
ATOM 581 C CA . VAL A 1 69 ? -2.547 3.068 -13.139 1.00 98.69 69 VAL A CA 1
ATOM 582 C C . VAL A 1 69 ? -2.323 1.973 -12.099 1.00 98.69 69 VAL A C 1
ATOM 584 O O . VAL A 1 69 ? -2.749 0.848 -12.315 1.00 98.69 69 VAL A O 1
ATOM 587 N N . LEU A 1 70 ? -1.762 2.307 -10.932 1.00 98.88 70 LEU A N 1
ATOM 588 C CA . LEU A 1 70 ? -1.564 1.356 -9.834 1.00 98.88 70 LEU A CA 1
ATOM 589 C C . LEU A 1 70 ? -2.894 0.841 -9.260 1.00 98.88 70 LEU A C 1
ATOM 591 O O . LEU A 1 70 ? -3.036 -0.357 -9.044 1.00 98.88 70 LEU A O 1
ATOM 595 N N . CYS A 1 71 ? -3.882 1.720 -9.064 1.00 98.75 71 CYS A N 1
ATOM 596 C CA . CYS A 1 71 ? -5.227 1.318 -8.633 1.00 98.75 71 CYS A CA 1
ATOM 597 C C . CYS A 1 71 ? -5.937 0.453 -9.680 1.00 98.75 71 CYS A C 1
ATOM 599 O O . CYS A 1 71 ? -6.733 -0.399 -9.317 1.00 98.75 71 CYS A O 1
ATOM 601 N N . SER A 1 72 ? -5.648 0.660 -10.968 1.00 98.50 72 SER A N 1
ATOM 602 C CA . SER A 1 72 ? -6.207 -0.186 -12.028 1.00 98.50 72 SER A CA 1
ATOM 603 C C . SER A 1 72 ? -5.532 -1.562 -12.031 1.00 98.50 72 SER A C 1
ATOM 605 O O . SER A 1 72 ? -6.212 -2.575 -11.994 1.00 98.50 72 SER A O 1
ATOM 607 N N . LEU A 1 73 ? -4.196 -1.604 -11.987 1.00 98.62 73 LEU A N 1
ATOM 608 C CA . LEU A 1 73 ? -3.413 -2.843 -11.984 1.00 98.62 73 LEU A CA 1
ATOM 609 C C . LEU A 1 73 ? -3.729 -3.748 -10.781 1.00 98.62 73 LEU A C 1
ATOM 611 O O . LEU A 1 73 ? -3.884 -4.950 -10.945 1.00 98.62 73 LEU A O 1
ATOM 615 N N . ILE A 1 74 ? -3.873 -3.201 -9.567 1.00 98.25 74 ILE A N 1
ATOM 616 C CA . ILE A 1 74 ? -4.140 -4.031 -8.375 1.00 98.25 74 ILE A CA 1
ATOM 617 C C . ILE A 1 74 ? -5.489 -4.778 -8.429 1.00 98.25 74 ILE A C 1
ATOM 619 O O . ILE A 1 74 ? -5.674 -5.738 -7.686 1.00 98.25 74 ILE A O 1
ATOM 623 N N . GLU A 1 75 ? -6.421 -4.348 -9.286 1.00 96.88 75 GLU A N 1
ATOM 624 C CA . GLU A 1 75 ? -7.730 -4.988 -9.487 1.00 96.88 75 GLU A CA 1
ATOM 625 C C . GLU A 1 75 ? -7.735 -6.012 -10.645 1.00 96.88 75 GLU A C 1
ATOM 627 O O . GLU A 1 75 ? -8.758 -6.651 -10.881 1.00 96.88 75 GLU A O 1
ATOM 632 N N . GLU A 1 76 ? -6.628 -6.178 -11.377 1.00 97.19 76 GLU A N 1
ATOM 633 C CA . GLU A 1 76 ? -6.534 -7.080 -12.534 1.00 97.19 76 GLU A CA 1
ATOM 634 C C . GLU A 1 76 ? -5.854 -8.412 -12.186 1.00 97.19 76 GLU A C 1
ATOM 636 O O . GLU A 1 76 ? -4.898 -8.444 -11.424 1.00 97.19 76 GLU A O 1
ATOM 641 N N . ASP A 1 77 ? -6.254 -9.523 -12.804 1.00 96.06 77 ASP A N 1
ATOM 642 C CA . ASP A 1 77 ? -5.759 -10.872 -12.473 1.00 96.06 77 ASP A CA 1
ATOM 643 C C . ASP A 1 77 ? -4.629 -11.399 -13.382 1.00 96.06 77 ASP A C 1
ATOM 645 O O . ASP A 1 77 ? -4.021 -12.435 -13.101 1.00 96.06 77 ASP A O 1
ATOM 649 N N . TRP A 1 78 ? -4.310 -10.691 -14.470 1.00 96.62 78 TRP A N 1
ATOM 650 C CA . TRP A 1 78 ? -3.411 -11.183 -15.521 1.00 96.62 78 TRP A CA 1
ATOM 651 C C . TRP A 1 78 ? -1.913 -11.009 -15.225 1.00 96.62 78 TRP A C 1
ATOM 653 O O . TRP A 1 78 ? -1.085 -11.509 -15.986 1.00 96.62 78 TRP A O 1
ATOM 663 N N . HIS A 1 79 ? -1.535 -10.345 -14.129 1.00 96.38 79 HIS A N 1
ATOM 664 C CA . HIS A 1 79 ? -0.139 -10.175 -13.703 1.00 96.38 79 HIS A CA 1
ATOM 665 C C . HIS A 1 79 ? 0.104 -10.655 -12.269 1.00 96.38 79 HIS A C 1
ATOM 667 O O . HIS A 1 79 ? -0.808 -11.090 -11.581 1.00 96.38 79 HIS A O 1
ATOM 673 N N . LYS A 1 80 ? 1.352 -10.542 -11.791 1.00 95.75 80 LYS A N 1
ATOM 674 C CA . LYS A 1 80 ? 1.764 -11.013 -10.453 1.00 95.75 80 LYS A CA 1
ATOM 675 C C . LYS A 1 80 ? 2.372 -9.932 -9.553 1.00 95.75 80 LYS A C 1
ATOM 677 O O . LYS A 1 80 ? 3.047 -10.251 -8.582 1.00 95.75 80 LYS A O 1
ATOM 682 N N . SER A 1 81 ? 2.189 -8.658 -9.898 1.00 96.94 81 SER A N 1
ATOM 683 C CA . SER A 1 81 ? 2.816 -7.521 -9.206 1.00 96.94 81 SER A CA 1
ATOM 684 C C . SER A 1 81 ? 1.963 -6.917 -8.084 1.00 96.94 81 SER A C 1
ATOM 686 O O . SER A 1 81 ? 2.303 -5.855 -7.568 1.00 96.94 81 SER A O 1
ATOM 688 N N . HIS A 1 82 ? 0.859 -7.558 -7.688 1.00 97.75 82 HIS A N 1
ATOM 689 C CA . HIS A 1 82 ? -0.113 -6.997 -6.740 1.00 97.75 82 HIS A CA 1
ATOM 690 C C . HIS A 1 82 ? 0.498 -6.586 -5.407 1.00 97.75 82 HIS A C 1
ATOM 692 O O . HIS A 1 82 ? 0.174 -5.526 -4.880 1.00 97.75 82 HIS A O 1
ATOM 698 N N . GLU A 1 83 ? 1.413 -7.390 -4.875 1.00 95.81 83 GLU A N 1
ATOM 699 C CA . GLU A 1 83 ? 2.081 -7.087 -3.615 1.00 95.81 83 GLU A CA 1
ATOM 700 C C . GLU A 1 83 ? 2.990 -5.852 -3.693 1.00 95.81 83 GLU A C 1
ATOM 702 O O . GLU A 1 83 ? 3.011 -5.047 -2.758 1.00 95.81 83 GLU A O 1
ATOM 707 N N . ASP A 1 84 ? 3.723 -5.690 -4.798 1.00 96.69 84 ASP A N 1
ATOM 708 C CA . ASP A 1 84 ? 4.564 -4.513 -5.044 1.00 96.69 84 ASP A CA 1
ATOM 709 C C . ASP A 1 84 ? 3.693 -3.265 -5.220 1.00 96.69 84 ASP A C 1
ATOM 711 O O . ASP A 1 84 ? 3.998 -2.195 -4.691 1.00 96.69 84 ASP A O 1
ATOM 715 N N . ILE A 1 85 ? 2.564 -3.409 -5.918 1.00 98.62 85 ILE A N 1
ATOM 716 C CA . ILE A 1 85 ? 1.594 -2.333 -6.118 1.00 98.62 85 ILE A CA 1
ATOM 717 C C . ILE A 1 85 ? 0.963 -1.914 -4.784 1.00 98.62 85 ILE A C 1
ATOM 719 O O . ILE A 1 85 ? 0.933 -0.720 -4.477 1.00 98.62 85 ILE A O 1
ATOM 723 N N . ALA A 1 86 ? 0.512 -2.868 -3.963 1.00 98.44 86 ALA A N 1
ATOM 724 C CA . ALA A 1 86 ? -0.056 -2.604 -2.641 1.00 98.44 86 ALA A CA 1
ATOM 725 C C . ALA A 1 86 ? 0.945 -1.867 -1.739 1.00 98.44 86 ALA A C 1
ATOM 727 O O . ALA A 1 86 ? 0.600 -0.879 -1.084 1.00 98.44 86 ALA A O 1
ATOM 728 N N . PHE A 1 87 ? 2.209 -2.300 -1.748 1.00 97.25 87 PHE A N 1
ATOM 729 C CA . PHE A 1 87 ? 3.283 -1.641 -1.012 1.00 97.25 87 PHE A CA 1
ATOM 730 C C . PHE A 1 87 ? 3.539 -0.208 -1.502 1.00 97.25 87 PHE A C 1
ATOM 732 O O . PHE A 1 87 ? 3.653 0.714 -0.691 1.00 97.25 87 PHE A O 1
ATOM 739 N N . THR A 1 88 ? 3.573 0.011 -2.817 1.00 98.44 88 THR A N 1
ATOM 740 C CA . THR A 1 88 ? 3.764 1.345 -3.401 1.00 98.44 88 THR A CA 1
ATOM 741 C C . THR A 1 88 ? 2.599 2.282 -3.076 1.00 98.44 88 THR A C 1
ATOM 743 O O . THR A 1 88 ? 2.826 3.408 -2.633 1.00 98.44 88 THR A O 1
ATOM 746 N N . LEU A 1 89 ? 1.348 1.826 -3.203 1.00 98.50 89 LEU A N 1
ATOM 747 C CA . LEU A 1 89 ? 0.165 2.607 -2.817 1.00 98.50 89 LEU A CA 1
ATOM 748 C C . LEU A 1 89 ? 0.170 2.947 -1.318 1.00 98.50 89 LEU A C 1
ATOM 750 O O . LEU A 1 89 ? -0.152 4.073 -0.944 1.00 98.50 89 LEU A O 1
ATOM 754 N N . SER A 1 90 ? 0.613 2.018 -0.467 1.00 95.81 90 SER A N 1
ATOM 755 C CA . SER A 1 90 ? 0.785 2.229 0.978 1.00 95.81 90 SER A CA 1
ATOM 756 C C . SER A 1 90 ? 1.813 3.321 1.311 1.00 95.81 90 SER A C 1
ATOM 758 O O . SER A 1 90 ? 1.622 4.082 2.262 1.00 95.81 90 SER A O 1
ATOM 760 N N . LYS A 1 91 ? 2.884 3.447 0.514 1.00 95.19 91 LYS A N 1
ATOM 761 C CA . LYS A 1 91 ? 3.879 4.525 0.646 1.00 95.19 91 LYS A CA 1
ATOM 762 C C . LYS A 1 91 ? 3.366 5.872 0.144 1.00 95.19 91 LYS A C 1
ATOM 764 O O . LYS A 1 91 ? 3.567 6.879 0.819 1.00 95.19 91 LYS A O 1
ATOM 769 N N . LEU A 1 92 ? 2.714 5.885 -1.021 1.00 92.69 92 LEU A N 1
ATOM 770 C CA . LEU A 1 92 ? 2.191 7.103 -1.649 1.00 92.69 92 LEU A CA 1
ATOM 771 C C . LEU A 1 92 ? 0.985 7.685 -0.898 1.00 92.69 92 LEU A C 1
ATOM 773 O O . LEU A 1 92 ? 0.755 8.891 -0.950 1.00 92.69 92 LEU A O 1
ATOM 777 N N . LYS A 1 93 ? 0.214 6.830 -0.214 1.00 94.62 93 LYS A N 1
ATOM 778 C CA . LYS A 1 93 ? -0.969 7.176 0.589 1.00 94.62 93 LYS A CA 1
ATOM 779 C C . LYS A 1 93 ? -2.045 8.012 -0.139 1.00 94.62 93 LYS A C 1
ATOM 781 O O . LYS A 1 93 ? -2.619 8.914 0.475 1.00 94.62 93 LYS A O 1
ATOM 786 N N . PRO A 1 94 ? -2.367 7.766 -1.422 1.00 92.38 94 PRO A N 1
ATOM 787 C CA . PRO A 1 94 ? -3.405 8.540 -2.087 1.00 92.38 94 PRO A CA 1
ATOM 788 C C . PRO A 1 94 ? -4.797 8.143 -1.575 1.00 92.38 94 PRO A C 1
ATOM 790 O O . PRO A 1 94 ? -5.141 6.962 -1.533 1.00 92.38 94 PRO A O 1
ATOM 793 N N . LEU A 1 95 ? -5.638 9.136 -1.265 1.00 88.31 95 LEU A N 1
ATOM 794 C CA . LEU A 1 95 ? -7.025 8.912 -0.826 1.00 88.31 95 LEU A CA 1
ATOM 795 C C . LEU A 1 95 ? -7.845 8.102 -1.845 1.00 88.31 95 LEU A C 1
ATOM 797 O O . LEU A 1 95 ? -8.695 7.302 -1.470 1.00 88.31 95 LEU A O 1
ATOM 801 N N . SER A 1 96 ? -7.563 8.261 -3.139 1.00 93.50 96 SER A N 1
ATOM 802 C CA . SER A 1 96 ? -8.258 7.539 -4.209 1.00 93.50 96 SER A CA 1
ATOM 803 C C . SER A 1 96 ? -7.926 6.044 -4.288 1.00 93.50 96 SER A C 1
ATOM 805 O O . SER A 1 96 ? -8.640 5.327 -4.980 1.00 93.50 96 SER A O 1
ATOM 807 N N . ALA A 1 97 ? -6.899 5.553 -3.582 1.00 98.25 97 ALA A N 1
ATOM 808 C CA . ALA A 1 97 ? -6.553 4.128 -3.564 1.00 98.25 97 ALA A CA 1
ATOM 809 C C . ALA A 1 97 ? -7.299 3.313 -2.502 1.00 98.25 97 ALA A C 1
ATOM 811 O O . ALA A 1 97 ? -7.172 2.091 -2.486 1.00 98.25 97 ALA A O 1
ATOM 812 N N . VAL A 1 98 ? -8.066 3.958 -1.616 1.00 98.12 98 VAL A N 1
ATOM 813 C CA . VAL A 1 98 ? -8.763 3.278 -0.513 1.00 98.12 98 VAL A CA 1
ATOM 814 C C . VAL A 1 98 ? -9.658 2.149 -1.019 1.00 98.12 98 VAL A C 1
ATOM 816 O O . VAL A 1 98 ? -9.597 1.041 -0.491 1.00 98.12 98 VAL A O 1
ATOM 819 N N . GLU A 1 99 ? -10.460 2.401 -2.054 1.00 98.50 99 GLU A N 1
ATOM 820 C CA . GLU A 1 99 ? -11.386 1.387 -2.563 1.00 98.50 99 GLU A CA 1
ATOM 821 C C . GLU A 1 99 ? -10.644 0.232 -3.250 1.00 98.50 99 GLU A C 1
ATOM 823 O O . GLU A 1 99 ? -10.944 -0.928 -2.978 1.00 98.50 99 GLU A O 1
ATOM 828 N N . SER A 1 100 ? -9.640 0.526 -4.080 1.00 98.56 100 SER A N 1
ATOM 829 C CA . SER A 1 100 ? -8.863 -0.506 -4.779 1.00 98.56 100 SER A CA 1
ATOM 830 C C . SER A 1 100 ? -8.058 -1.380 -3.812 1.00 98.56 100 SER A C 1
ATOM 832 O O . SER A 1 100 ? -8.061 -2.600 -3.950 1.00 98.56 100 SER A O 1
ATOM 834 N N . LEU A 1 101 ? -7.444 -0.796 -2.773 1.00 98.69 101 LEU A N 1
ATOM 835 C CA . LEU A 1 101 ? -6.786 -1.563 -1.706 1.00 98.69 101 LEU A CA 1
ATOM 836 C C . LEU A 1 101 ? -7.787 -2.429 -0.936 1.00 98.69 101 LEU A C 1
ATOM 838 O O . LEU A 1 101 ? -7.491 -3.581 -0.638 1.00 98.69 101 LEU A O 1
ATOM 842 N N . TYR A 1 102 ? -8.974 -1.904 -0.624 1.00 98.62 102 TYR A N 1
ATOM 843 C CA . TYR A 1 102 ? -10.001 -2.676 0.074 1.00 98.62 102 TYR A CA 1
ATOM 844 C C . TYR A 1 102 ? -10.492 -3.870 -0.751 1.00 98.62 102 TYR A C 1
ATOM 846 O O . TYR A 1 102 ? -10.594 -4.970 -0.216 1.00 98.62 102 TYR A O 1
ATOM 854 N N . LYS A 1 103 ? -10.747 -3.691 -2.052 1.00 97.88 103 LYS A N 1
ATOM 855 C CA . LYS A 1 103 ? -11.106 -4.802 -2.948 1.00 97.88 103 LYS A CA 1
ATOM 856 C C . LYS A 1 103 ? -9.992 -5.843 -3.039 1.00 97.88 103 LYS A C 1
ATOM 858 O O . LYS A 1 103 ? -10.273 -7.035 -2.959 1.00 97.88 103 LYS A O 1
ATOM 863 N N . ALA A 1 104 ? -8.739 -5.396 -3.142 1.00 97.56 104 ALA A N 1
ATOM 864 C CA . ALA A 1 104 ? -7.578 -6.273 -3.260 1.00 97.56 104 ALA A CA 1
ATOM 865 C C . ALA A 1 104 ? -7.372 -7.197 -2.041 1.00 97.56 104 ALA A C 1
ATOM 867 O O . ALA A 1 104 ? -6.782 -8.264 -2.186 1.00 97.56 104 ALA A O 1
ATOM 868 N N . VAL A 1 105 ? -7.909 -6.851 -0.860 1.00 97.25 105 VAL A N 1
ATOM 869 C CA . VAL A 1 105 ? -7.919 -7.737 0.325 1.00 97.25 105 VAL A CA 1
ATOM 870 C C . VAL A 1 105 ? -8.652 -9.055 0.064 1.00 97.25 105 VAL A C 1
ATOM 872 O O . VAL A 1 105 ? -8.288 -10.076 0.641 1.00 97.25 105 VAL A O 1
ATOM 875 N N . PHE A 1 106 ? -9.672 -9.035 -0.793 1.00 93.88 106 PHE A N 1
ATOM 876 C CA . PHE A 1 106 ? -10.505 -10.196 -1.113 1.00 93.88 106 PHE A CA 1
ATOM 877 C C . PHE A 1 106 ? -10.168 -10.811 -2.472 1.00 93.88 106 PHE A C 1
ATOM 879 O O . PHE A 1 106 ? -10.915 -11.657 -2.959 1.00 93.88 106 PHE A O 1
ATOM 886 N N . HIS A 1 107 ? -9.094 -10.360 -3.119 1.00 90.75 107 HIS A N 1
ATOM 887 C CA . HIS A 1 107 ? -8.779 -10.818 -4.459 1.00 90.75 107 HIS A CA 1
ATOM 888 C C . HIS A 1 107 ? -8.229 -12.245 -4.422 1.00 90.75 107 HIS A C 1
ATOM 890 O O . HIS A 1 107 ? -7.144 -12.497 -3.902 1.00 90.75 107 HIS A O 1
ATOM 896 N N . GLU A 1 108 ? -8.971 -13.171 -5.020 1.00 86.81 108 GLU A N 1
ATOM 897 C CA . GLU A 1 108 ? -8.517 -14.541 -5.249 1.00 86.81 108 GLU A CA 1
ATOM 898 C C . GLU A 1 108 ? -7.687 -14.561 -6.537 1.00 86.81 108 GLU A C 1
ATOM 900 O O . GLU A 1 108 ? -8.202 -14.308 -7.627 1.00 86.81 108 GLU A O 1
ATOM 905 N N . LEU A 1 109 ? -6.379 -14.778 -6.407 1.00 88.06 109 LEU A N 1
ATOM 906 C CA . LEU A 1 109 ? -5.434 -14.814 -7.520 1.00 88.06 109 LEU A CA 1
ATOM 907 C C . LEU A 1 109 ? -4.797 -16.196 -7.555 1.00 88.06 109 LEU A C 1
ATOM 909 O O . LEU A 1 109 ? -4.130 -16.574 -6.600 1.00 88.06 109 LEU A O 1
ATOM 913 N N . ALA A 1 110 ? -4.912 -16.906 -8.679 1.00 86.06 110 ALA A N 1
ATOM 914 C CA . ALA A 1 110 ? -4.451 -18.296 -8.800 1.00 86.06 110 ALA A CA 1
ATOM 915 C C . ALA A 1 110 ? -2.963 -18.503 -8.444 1.00 86.06 110 ALA A C 1
ATOM 917 O O . ALA A 1 110 ? -2.535 -19.588 -8.061 1.00 86.06 110 ALA A O 1
ATOM 918 N N . TYR A 1 111 ? -2.130 -17.465 -8.589 1.00 87.06 111 TYR A N 1
ATOM 919 C CA . TYR A 1 111 ? -0.713 -17.548 -8.227 1.00 87.06 111 TYR A CA 1
ATOM 920 C C . TYR A 1 111 ? -0.450 -17.384 -6.716 1.00 87.06 111 TYR A C 1
ATOM 922 O O . TYR A 1 111 ? 0.677 -17.629 -6.285 1.00 87.06 111 TYR A O 1
ATOM 930 N N . LEU A 1 112 ? -1.463 -16.985 -5.943 1.00 86.12 112 LEU A N 1
ATOM 931 C CA . LEU A 1 112 ? -1.470 -16.854 -4.485 1.00 86.12 112 LEU A CA 1
ATOM 932 C C . LEU A 1 112 ? -2.257 -17.981 -3.792 1.00 86.12 112 LEU A C 1
ATOM 934 O O . LEU A 1 112 ? -2.390 -17.947 -2.578 1.00 86.12 112 LEU A O 1
ATOM 938 N N . ASP A 1 113 ? -2.737 -19.005 -4.507 1.00 76.81 113 ASP A N 1
ATOM 939 C CA . ASP A 1 113 ? -3.519 -20.110 -3.912 1.00 76.81 113 ASP A CA 1
ATOM 940 C C . ASP A 1 113 ? -2.772 -20.873 -2.796 1.00 76.81 113 ASP A C 1
ATOM 942 O O . ASP A 1 113 ? -3.393 -21.531 -1.965 1.00 76.81 113 ASP A O 1
ATOM 946 N N . TYR A 1 114 ? -1.438 -20.783 -2.767 1.00 73.06 114 TYR A N 1
ATOM 947 C CA . TYR A 1 114 ? -0.574 -21.371 -1.734 1.00 73.06 114 TYR A CA 1
ATOM 948 C C . TYR A 1 114 ? -0.079 -20.343 -0.700 1.00 73.06 114 TYR A C 1
ATOM 950 O O . TYR A 1 114 ? 0.835 -20.633 0.072 1.00 73.06 114 TYR A O 1
ATOM 958 N N . ASP A 1 115 ? -0.613 -19.121 -0.716 1.00 70.00 115 ASP A N 1
ATOM 959 C CA . ASP A 1 115 ? -0.240 -18.061 0.216 1.00 70.00 115 ASP A CA 1
ATOM 960 C C . ASP A 1 115 ? -0.999 -18.207 1.539 1.00 70.00 115 ASP A C 1
ATOM 962 O O . ASP A 1 115 ? -1.965 -17.499 1.825 1.00 70.00 115 ASP A O 1
ATOM 966 N N . ASP A 1 116 ? -0.505 -19.110 2.387 1.00 68.44 116 ASP A N 1
ATOM 967 C CA . ASP A 1 116 ? -1.019 -19.311 3.747 1.00 68.44 116 ASP A CA 1
ATOM 968 C C . ASP A 1 116 ? -0.961 -18.026 4.605 1.00 68.44 116 ASP A C 1
ATOM 970 O O . ASP A 1 116 ? -1.652 -17.911 5.621 1.00 68.44 116 ASP A O 1
ATOM 974 N N . ASN A 1 117 ? -0.146 -17.039 4.209 1.00 74.75 117 ASN A N 1
ATOM 975 C CA . ASN A 1 117 ? 0.076 -15.807 4.964 1.00 74.75 117 ASN A CA 1
ATOM 976 C C . ASN A 1 117 ? -0.830 -14.647 4.536 1.00 74.75 117 ASN A C 1
ATOM 978 O O . ASN A 1 117 ? -0.824 -13.614 5.215 1.00 74.75 117 ASN A O 1
ATOM 982 N N . PHE A 1 118 ? -1.608 -14.791 3.456 1.00 86.25 118 PHE A N 1
ATOM 983 C CA . PHE A 1 118 ? -2.435 -13.717 2.893 1.00 86.25 118 PHE A CA 1
ATOM 984 C C . PHE A 1 118 ? -1.637 -12.409 2.704 1.00 86.25 118 PHE A C 1
ATOM 986 O O . PHE A 1 118 ? -2.106 -11.318 3.047 1.00 86.25 118 PHE A O 1
ATOM 993 N N . ALA A 1 119 ? -0.403 -12.503 2.202 1.00 91.31 119 ALA A N 1
ATOM 994 C CA . ALA A 1 119 ? 0.569 -11.416 2.144 1.00 91.31 119 ALA A CA 1
ATOM 995 C C . ALA A 1 119 ? 0.031 -10.183 1.403 1.00 91.31 119 ALA A C 1
ATOM 997 O O . ALA A 1 119 ? 0.198 -9.054 1.880 1.00 91.31 119 ALA A O 1
ATOM 998 N N . LEU A 1 120 ? -0.678 -10.380 0.285 1.00 95.25 120 LEU A N 1
ATOM 999 C CA . LEU A 1 120 ? -1.348 -9.292 -0.433 1.00 95.25 120 LEU A CA 1
ATOM 1000 C C . LEU A 1 120 ? -2.396 -8.590 0.442 1.00 95.25 120 LEU A C 1
ATOM 1002 O O . LEU A 1 120 ? -2.382 -7.361 0.558 1.00 95.25 120 LEU A O 1
ATOM 1006 N N . ALA A 1 121 ? -3.279 -9.354 1.087 1.00 96.38 121 ALA A N 1
ATOM 1007 C CA . ALA A 1 121 ? -4.331 -8.806 1.937 1.00 96.38 121 ALA A CA 1
ATOM 1008 C C . ALA A 1 121 ? -3.746 -8.023 3.117 1.00 96.38 121 ALA A C 1
ATOM 1010 O O . ALA A 1 121 ? -4.183 -6.906 3.399 1.00 96.38 121 ALA A O 1
ATOM 1011 N N . VAL A 1 122 ? -2.706 -8.562 3.761 1.00 96.00 122 VAL A N 1
ATOM 1012 C CA . VAL A 1 122 ? -1.976 -7.880 4.835 1.00 96.00 122 VAL A CA 1
ATOM 1013 C C . VAL A 1 122 ? -1.391 -6.563 4.326 1.00 96.00 122 VAL A C 1
ATOM 1015 O O . VAL A 1 122 ? -1.649 -5.516 4.918 1.00 96.00 122 VAL A O 1
ATOM 1018 N N . LYS A 1 123 ? -0.678 -6.560 3.193 1.00 97.19 123 LYS A N 1
ATOM 1019 C CA . LYS A 1 123 ? -0.125 -5.323 2.609 1.00 97.19 123 LYS A CA 1
ATOM 1020 C C . LYS A 1 123 ? -1.210 -4.286 2.313 1.00 97.19 123 LYS A C 1
ATOM 1022 O O . LYS A 1 123 ? -1.005 -3.102 2.584 1.00 97.19 123 LYS A O 1
ATOM 1027 N N . CYS A 1 124 ? -2.371 -4.714 1.822 1.00 98.56 124 CYS A N 1
ATOM 1028 C CA . CYS A 1 124 ? -3.501 -3.825 1.569 1.00 98.56 124 CYS A CA 1
ATOM 1029 C C . CYS A 1 124 ? -4.084 -3.236 2.862 1.00 98.56 124 CYS A C 1
ATOM 1031 O O . CYS A 1 124 ? -4.309 -2.028 2.928 1.00 98.56 124 CYS A O 1
ATOM 1033 N N . ILE A 1 125 ? -4.255 -4.045 3.913 1.00 98.38 125 ILE A N 1
ATOM 1034 C CA . ILE A 1 125 ? -4.713 -3.597 5.241 1.00 98.38 125 ILE A CA 1
ATOM 1035 C C . ILE A 1 125 ? -3.761 -2.548 5.827 1.00 98.38 125 ILE A C 1
ATOM 1037 O O . ILE A 1 125 ? -4.200 -1.490 6.281 1.00 98.38 125 ILE A O 1
ATOM 1041 N N . TRP A 1 126 ? -2.453 -2.795 5.758 1.00 96.56 126 TRP A N 1
ATOM 1042 C CA . TRP A 1 126 ? -1.442 -1.823 6.178 1.00 96.56 126 TRP A CA 1
ATOM 1043 C C . TRP A 1 126 ? -1.462 -0.558 5.309 1.00 96.56 126 TRP A C 1
ATOM 1045 O O . TRP A 1 126 ? -1.291 0.546 5.823 1.00 96.56 126 TRP A O 1
ATOM 1055 N N . GLY A 1 127 ? -1.738 -0.688 4.008 1.00 97.94 127 GLY A N 1
ATOM 1056 C CA . GLY A 1 127 ? -1.995 0.442 3.110 1.00 97.94 127 GLY A CA 1
ATOM 1057 C C . GLY A 1 127 ? -3.176 1.305 3.551 1.00 97.94 127 GLY A C 1
ATOM 1058 O O . GLY A 1 127 ? -3.032 2.521 3.670 1.00 97.94 127 GLY A O 1
ATOM 1059 N N . LEU A 1 128 ? -4.315 0.690 3.881 1.00 98.00 128 LEU A N 1
ATOM 1060 C CA . LEU A 1 128 ? -5.490 1.388 4.418 1.00 98.00 128 LEU A CA 1
ATOM 1061 C C . LEU A 1 128 ? -5.173 2.110 5.736 1.00 98.00 128 LEU A C 1
ATOM 1063 O O . LEU A 1 128 ? -5.577 3.263 5.926 1.00 98.00 128 LEU A O 1
ATOM 1067 N N . GLY A 1 129 ? -4.409 1.459 6.618 1.00 92.31 129 GLY A N 1
ATOM 1068 C CA . GLY A 1 129 ? -3.923 2.052 7.863 1.00 92.31 129 GLY A CA 1
ATOM 1069 C C . GLY A 1 129 ? -2.978 3.231 7.630 1.00 92.31 129 GLY A C 1
ATOM 1070 O O . GLY A 1 129 ? -3.031 4.218 8.360 1.00 92.31 129 GLY A O 1
ATOM 1071 N N . ASN A 1 130 ? -2.114 3.161 6.620 1.00 90.81 130 ASN A N 1
ATOM 1072 C CA . ASN A 1 130 ? -1.175 4.228 6.273 1.00 90.81 130 ASN A CA 1
ATOM 1073 C C . ASN A 1 130 ? -1.845 5.438 5.615 1.00 90.81 130 ASN A C 1
ATOM 1075 O O . ASN A 1 130 ? -1.377 6.557 5.827 1.00 90.81 130 ASN A O 1
ATOM 1079 N N . ILE A 1 131 ? -2.925 5.229 4.852 1.00 89.06 131 ILE A N 1
ATOM 1080 C CA . ILE A 1 131 ? -3.748 6.311 4.289 1.00 89.06 131 ILE A CA 1
ATOM 1081 C C . ILE A 1 131 ? -4.487 7.069 5.401 1.00 89.06 131 ILE A C 1
ATOM 1083 O O . ILE A 1 131 ? -4.534 8.295 5.368 1.00 89.06 131 ILE A O 1
ATOM 1087 N N . ASN A 1 132 ? -5.029 6.351 6.393 1.00 83.75 132 ASN A N 1
ATOM 1088 C CA . ASN A 1 132 ? -5.655 6.918 7.598 1.00 83.75 132 ASN A CA 1
ATOM 1089 C C . ASN A 1 132 ? -6.698 8.031 7.335 1.00 83.75 132 ASN A C 1
ATOM 1091 O O . ASN A 1 132 ? -6.718 9.073 7.990 1.00 83.75 132 ASN A O 1
ATOM 1095 N N . SER A 1 133 ? -7.559 7.814 6.346 1.00 80.50 133 SER A N 1
ATOM 1096 C CA . SER A 1 133 ? -8.706 8.673 6.037 1.00 80.50 133 SER A CA 1
ATOM 1097 C C . SER A 1 133 ? -9.975 8.142 6.714 1.00 80.50 133 SER A C 1
ATOM 1099 O O . SER A 1 133 ? -10.018 6.953 7.036 1.00 80.50 133 SER A O 1
ATOM 1101 N N . PRO A 1 134 ? -11.037 8.954 6.886 1.00 80.62 134 PRO A N 1
ATOM 1102 C CA . PRO A 1 134 ? -12.322 8.457 7.383 1.00 80.62 134 PRO A CA 1
ATOM 1103 C C . PRO A 1 134 ? -12.822 7.225 6.613 1.00 80.62 134 PRO A C 1
ATOM 1105 O O . PRO A 1 134 ? -13.196 6.227 7.224 1.00 80.62 134 PRO A O 1
ATOM 1108 N N . ASP A 1 135 ? -12.716 7.247 5.283 1.00 80.56 135 ASP A N 1
ATOM 1109 C CA . ASP A 1 135 ? -13.132 6.131 4.433 1.00 80.56 135 ASP A CA 1
ATOM 1110 C C . ASP A 1 135 ? -12.271 4.883 4.673 1.00 80.56 135 ASP A C 1
ATOM 1112 O O . ASP A 1 135 ? -12.801 3.784 4.832 1.00 80.56 135 ASP A O 1
ATOM 1116 N N . SER A 1 136 ? -10.941 5.027 4.761 1.00 86.25 136 SER A N 1
ATOM 1117 C CA . SER A 1 136 ? -10.056 3.881 5.017 1.00 86.25 136 SER A CA 1
ATOM 1118 C C . SER A 1 136 ? -10.244 3.297 6.417 1.00 86.25 136 SER A C 1
ATOM 1120 O O . SER A 1 136 ? -10.140 2.082 6.586 1.00 86.25 136 SER A O 1
ATOM 1122 N N . ILE A 1 137 ? -10.594 4.126 7.403 1.00 84.25 137 ILE A N 1
ATOM 1123 C CA . ILE A 1 137 ? -10.969 3.690 8.751 1.00 84.25 137 ILE A CA 1
ATOM 1124 C C . ILE A 1 137 ? -12.258 2.862 8.717 1.00 84.25 137 ILE A C 1
ATOM 1126 O O . ILE A 1 137 ? -12.306 1.791 9.322 1.00 84.25 137 ILE A O 1
ATOM 1130 N N . GLU A 1 138 ? -13.290 3.302 7.995 1.00 85.81 138 GLU A N 1
ATOM 1131 C CA . GLU A 1 138 ? -14.533 2.531 7.858 1.00 85.81 138 GLU A CA 1
ATOM 1132 C C . GLU A 1 138 ? -14.293 1.181 7.166 1.00 85.81 138 GLU A C 1
ATOM 1134 O O . GLU A 1 138 ? -14.812 0.149 7.604 1.00 85.81 138 GLU A O 1
ATOM 1139 N N . LYS A 1 139 ? -13.421 1.143 6.150 1.00 96.62 139 LYS A N 1
ATOM 1140 C CA . LYS A 1 139 ? -12.980 -0.118 5.538 1.00 96.62 139 LYS A CA 1
ATOM 1141 C C . LYS A 1 139 ? -12.257 -1.021 6.542 1.00 96.62 139 LYS A C 1
ATOM 1143 O O . LYS A 1 139 ? -12.594 -2.199 6.633 1.00 96.62 139 LYS A O 1
ATOM 1148 N N . LEU A 1 140 ? -11.336 -0.493 7.351 1.00 92.81 140 LEU A N 1
ATOM 1149 C CA . LEU A 1 140 ? -10.660 -1.263 8.406 1.00 92.81 140 LEU A CA 1
ATOM 1150 C C . LEU A 1 140 ? -11.640 -1.806 9.461 1.00 92.81 140 LEU A C 1
ATOM 1152 O O . LEU A 1 140 ? -11.525 -2.967 9.850 1.00 92.81 140 LEU A O 1
ATOM 1156 N N . LYS A 1 141 ? -12.649 -1.027 9.878 1.00 86.75 141 LYS A N 1
ATOM 1157 C CA . LYS A 1 141 ? -13.721 -1.493 10.783 1.00 86.75 141 LYS A CA 1
ATOM 1158 C C . LYS A 1 141 ? -14.579 -2.602 10.174 1.00 86.75 141 LYS A C 1
ATOM 1160 O O . LYS A 1 141 ? -15.114 -3.439 10.898 1.00 86.75 141 LYS A O 1
ATOM 1165 N N . SER A 1 142 ? -14.758 -2.601 8.854 1.00 95.06 142 SER A N 1
ATOM 1166 C CA . SER A 1 142 ? -15.401 -3.713 8.152 1.00 95.06 142 SER A CA 1
ATOM 1167 C C . SER A 1 142 ? -14.507 -4.957 8.166 1.00 95.06 142 SER A C 1
ATOM 1169 O O . SER A 1 142 ? -14.985 -6.039 8.504 1.00 95.06 142 SER A O 1
ATOM 1171 N N . LEU A 1 143 ? -13.211 -4.809 7.872 1.00 96.25 143 LEU A N 1
ATOM 1172 C CA . LEU A 1 143 ? -12.251 -5.919 7.849 1.00 96.25 143 LEU A CA 1
ATOM 1173 C C . LEU A 1 143 ? -12.013 -6.539 9.233 1.00 96.25 143 LEU A C 1
ATOM 1175 O O . LEU A 1 143 ? -11.834 -7.752 9.329 1.00 96.25 143 LEU A O 1
ATOM 1179 N N . SER A 1 144 ? -12.094 -5.758 10.315 1.00 92.06 144 SER A N 1
ATOM 1180 C CA . SER A 1 144 ? -11.983 -6.266 11.693 1.00 92.06 144 SER A CA 1
ATOM 1181 C C . SER A 1 144 ? -13.149 -7.170 12.120 1.00 92.06 144 SER A C 1
ATOM 1183 O O . SER A 1 144 ? -13.106 -7.780 13.187 1.00 92.06 144 SER A O 1
ATOM 1185 N N . LYS A 1 145 ? -14.186 -7.295 11.283 1.00 91.06 145 LYS A N 1
ATOM 1186 C CA . LYS A 1 145 ? -15.312 -8.225 11.457 1.00 91.06 145 LYS A CA 1
ATOM 1187 C C . LYS A 1 145 ? -15.225 -9.442 10.526 1.00 91.06 145 LYS A C 1
ATOM 1189 O O . LYS A 1 145 ? -16.180 -10.208 10.447 1.00 91.06 145 LYS A O 1
ATOM 1194 N N . SER A 1 146 ? -14.117 -9.609 9.800 1.00 93.75 146 SER A N 1
ATOM 1195 C CA . SER A 1 146 ? -13.910 -10.734 8.884 1.00 93.75 146 SER A CA 1
ATOM 1196 C C . SER A 1 146 ? -13.875 -12.078 9.621 1.00 93.75 146 SER A C 1
ATOM 1198 O O . SER A 1 146 ? -13.351 -12.173 10.729 1.00 93.75 146 SER A O 1
ATOM 1200 N N . ASN A 1 147 ? -14.379 -13.132 8.972 1.00 92.12 147 ASN A N 1
ATOM 1201 C CA . ASN A 1 147 ? -14.235 -14.515 9.444 1.00 92.12 147 ASN A CA 1
ATOM 1202 C C . ASN A 1 147 ? -12.816 -15.067 9.221 1.00 92.12 147 ASN A C 1
ATOM 1204 O O . ASN A 1 147 ? -12.458 -16.094 9.789 1.00 92.12 147 ASN A O 1
ATOM 1208 N N . ASN A 1 148 ? -12.009 -14.409 8.383 1.00 91.88 148 ASN A N 1
ATOM 1209 C CA . ASN A 1 148 ? -10.603 -14.748 8.214 1.00 91.88 148 ASN A CA 1
ATOM 1210 C C . ASN A 1 148 ? -9.792 -14.089 9.340 1.00 91.88 148 ASN A C 1
ATOM 1212 O O . ASN A 1 148 ? -9.681 -12.862 9.397 1.00 91.88 148 ASN A O 1
ATOM 1216 N N . GLU A 1 149 ? -9.217 -14.907 10.224 1.00 91.06 149 GLU A N 1
ATOM 1217 C CA . GLU A 1 149 ? -8.493 -14.431 11.409 1.00 91.06 149 GLU A CA 1
ATOM 1218 C C . GLU A 1 149 ? -7.248 -13.595 11.060 1.00 91.06 149 GLU A C 1
ATOM 1220 O O . GLU A 1 149 ? -6.949 -12.635 11.769 1.00 91.06 149 GLU A O 1
ATOM 1225 N N . THR A 1 150 ? -6.563 -13.863 9.940 1.00 90.56 150 THR A N 1
ATOM 1226 C CA . THR A 1 150 ? -5.426 -13.044 9.481 1.00 90.56 150 THR A CA 1
ATOM 1227 C C . THR A 1 150 ? -5.879 -11.641 9.081 1.00 90.56 150 THR A C 1
ATOM 1229 O O . THR A 1 150 ? -5.290 -10.655 9.532 1.00 90.56 150 THR A O 1
ATOM 1232 N N . ILE A 1 151 ? -6.948 -11.527 8.287 1.00 94.81 151 ILE A N 1
ATOM 1233 C CA . ILE A 1 151 ? -7.530 -10.233 7.888 1.00 94.81 151 ILE A CA 1
ATOM 1234 C C . ILE A 1 151 ? -8.020 -9.468 9.120 1.00 94.81 151 ILE A C 1
ATOM 1236 O O . ILE A 1 151 ? -7.669 -8.304 9.314 1.00 94.81 151 ILE A O 1
ATOM 1240 N N . LYS A 1 152 ? -8.792 -10.138 9.979 1.00 93.25 152 LYS A N 1
ATOM 1241 C CA . LYS A 1 152 ? -9.353 -9.566 11.203 1.00 93.25 152 LYS A CA 1
ATOM 1242 C C . LYS A 1 152 ? -8.271 -9.026 12.133 1.00 93.25 152 LYS A C 1
ATOM 1244 O O . LYS A 1 152 ? -8.344 -7.863 12.525 1.00 93.25 152 LYS A O 1
ATOM 1249 N N . ARG A 1 153 ? -7.257 -9.841 12.448 1.00 92.44 153 ARG A N 1
ATOM 1250 C CA . ARG A 1 153 ? -6.150 -9.464 13.338 1.00 92.44 153 ARG A CA 1
ATOM 1251 C C . ARG A 1 153 ? -5.396 -8.252 12.805 1.00 92.44 153 ARG A C 1
ATOM 1253 O O . ARG A 1 153 ? -5.212 -7.296 13.546 1.00 92.44 153 ARG A O 1
ATOM 1260 N N . ASN A 1 154 ? -4.999 -8.263 11.530 1.00 93.62 154 ASN A N 1
ATOM 1261 C CA . ASN A 1 154 ? -4.261 -7.138 10.951 1.00 93.62 154 ASN A CA 1
ATOM 1262 C C . ASN A 1 154 ? -5.117 -5.865 10.897 1.00 93.62 154 ASN A C 1
ATOM 1264 O O . ASN A 1 154 ? -4.604 -4.776 11.129 1.00 93.62 154 ASN A O 1
ATOM 1268 N N . ALA A 1 155 ? -6.418 -5.972 10.615 1.00 93.88 155 ALA A N 1
ATOM 1269 C CA . ALA A 1 155 ? -7.301 -4.809 10.610 1.00 93.88 155 ALA A CA 1
ATOM 1270 C C . ALA A 1 155 ? -7.476 -4.212 12.015 1.00 93.88 155 ALA A C 1
ATOM 1272 O O . ALA A 1 155 ? -7.436 -2.992 12.162 1.00 93.88 155 ALA A O 1
ATOM 1273 N N . MET A 1 156 ? -7.622 -5.058 13.042 1.00 85.50 156 MET A N 1
ATOM 1274 C CA . MET A 1 156 ? -7.643 -4.627 14.444 1.00 85.50 156 MET A CA 1
ATOM 1275 C C . MET A 1 156 ? -6.330 -3.951 14.842 1.00 85.50 156 MET A C 1
ATOM 1277 O O . MET A 1 156 ? -6.367 -2.832 15.337 1.00 85.50 156 MET A O 1
ATOM 1281 N N . GLU A 1 157 ? -5.188 -4.566 14.533 1.00 87.19 157 GLU A N 1
ATOM 1282 C CA . GLU A 1 157 ? -3.858 -4.005 14.798 1.00 87.19 157 GLU A CA 1
ATOM 1283 C C . GLU A 1 157 ? -3.692 -2.625 14.146 1.00 87.19 157 GLU A C 1
ATOM 1285 O O . GLU A 1 157 ? -3.227 -1.677 14.778 1.00 87.19 157 GLU A O 1
ATOM 1290 N N . GLN A 1 158 ? -4.138 -2.461 12.894 1.00 87.44 158 GLN A N 1
ATOM 1291 C CA . GLN A 1 158 ? -4.095 -1.147 12.264 1.00 87.44 158 GLN A CA 1
ATOM 1292 C C . GLN A 1 158 ? -5.014 -0.142 12.969 1.00 87.44 158 GLN A C 1
ATOM 1294 O O . GLN A 1 158 ? -4.574 0.982 13.171 1.00 87.44 158 GLN A O 1
ATOM 1299 N N . LEU A 1 159 ? -6.238 -0.501 13.367 1.00 79.94 159 LEU A N 1
ATOM 1300 C CA . LEU A 1 159 ? -7.126 0.402 14.118 1.00 79.94 159 LEU A CA 1
ATOM 1301 C C . LEU A 1 159 ? -6.513 0.821 15.467 1.00 79.94 159 LEU A C 1
ATOM 1303 O O . LEU A 1 159 ? -6.499 2.011 15.788 1.00 79.94 159 LEU A O 1
ATOM 1307 N N . GLU A 1 160 ? -5.935 -0.130 16.203 1.00 73.75 160 GLU A N 1
ATOM 1308 C CA . GLU A 1 160 ? -5.254 0.092 17.485 1.00 73.75 160 GLU A CA 1
ATOM 1309 C C . GLU A 1 160 ? -4.099 1.082 17.351 1.00 73.75 160 GLU A C 1
ATOM 1311 O O . GLU A 1 160 ? -4.056 2.092 18.051 1.00 73.75 160 GLU A O 1
ATOM 1316 N N . MET A 1 161 ? -3.215 0.856 16.377 1.00 73.38 161 MET A N 1
ATOM 1317 C CA . MET A 1 161 ? -2.081 1.736 16.080 1.00 73.38 161 MET A CA 1
ATOM 1318 C C . MET A 1 161 ? -2.484 3.177 15.709 1.00 73.38 161 MET A C 1
ATOM 1320 O O . MET A 1 161 ? -1.616 4.044 15.664 1.00 73.38 161 MET A O 1
ATOM 1324 N N . ARG A 1 162 ? -3.756 3.451 15.374 1.00 69.81 162 ARG A N 1
ATOM 1325 C CA . ARG A 1 162 ? -4.261 4.806 15.059 1.00 69.81 162 ARG A CA 1
ATOM 1326 C C . ARG A 1 162 ? -5.095 5.405 16.197 1.00 69.81 162 ARG A C 1
ATOM 1328 O O . ARG A 1 162 ? -5.793 6.396 15.976 1.00 69.81 162 ARG A O 1
ATOM 1335 N N . GLY A 1 163 ? -5.055 4.807 17.389 1.00 55.19 163 GLY A N 1
ATOM 1336 C CA . GLY A 1 163 ? -5.825 5.267 18.548 1.00 55.19 163 GLY A CA 1
ATOM 1337 C C . GLY A 1 163 ? -7.337 5.077 18.384 1.00 55.19 163 GLY A C 1
ATOM 1338 O O . GLY A 1 163 ? -8.131 5.719 19.071 1.00 55.19 163 GLY A O 1
ATOM 1339 N N . LEU A 1 164 ? -7.764 4.217 17.453 1.00 51.56 164 LEU A N 1
ATOM 1340 C CA . LEU A 1 164 ? -9.169 3.882 17.240 1.00 51.56 164 LEU A CA 1
ATOM 1341 C C . LEU A 1 164 ? -9.485 2.627 18.049 1.00 51.56 164 LEU A C 1
ATOM 1343 O O . LEU A 1 164 ? -9.516 1.515 17.523 1.00 51.56 164 LEU A O 1
ATOM 1347 N N . PHE A 1 165 ? -9.690 2.823 19.352 1.00 48.34 165 PHE A N 1
ATOM 1348 C CA . PHE A 1 165 ? -10.091 1.759 20.266 1.00 48.34 165 PHE A CA 1
ATOM 1349 C C . PHE A 1 165 ? -11.373 1.080 19.781 1.00 48.34 165 PHE A C 1
ATOM 1351 O O . PHE A 1 165 ? -12.342 1.731 19.378 1.00 48.34 165 PHE A O 1
ATOM 1358 N N . THR A 1 166 ? -11.388 -0.247 19.843 1.00 48.00 166 THR A N 1
ATOM 1359 C CA . THR A 1 166 ? -12.620 -1.014 19.646 1.00 48.00 166 THR A CA 1
ATOM 1360 C C . THR A 1 166 ? -13.445 -1.019 20.934 1.00 48.00 166 THR A C 1
ATOM 1362 O O . THR A 1 166 ? -12.883 -0.993 22.030 1.00 48.00 166 THR A O 1
ATOM 1365 N N . GLU A 1 167 ? -14.775 -1.130 20.822 1.00 44.31 167 GLU A N 1
ATOM 1366 C CA . GLU A 1 167 ? -15.681 -1.299 21.977 1.00 44.31 167 GLU A CA 1
ATOM 1367 C C . GLU A 1 167 ? -15.192 -2.398 22.933 1.00 44.31 167 GLU A C 1
ATOM 1369 O O . GLU A 1 167 ? -15.261 -2.244 24.145 1.00 44.31 167 GLU A O 1
ATOM 1374 N N . ARG A 1 168 ? -14.597 -3.465 22.389 1.00 42.53 168 ARG A N 1
ATOM 1375 C CA . ARG A 1 168 ? -14.054 -4.596 23.147 1.00 42.53 168 ARG A CA 1
ATOM 1376 C C . ARG A 1 168 ? -12.863 -4.228 24.037 1.00 42.53 168 ARG A C 1
ATOM 1378 O O . ARG A 1 168 ? -12.716 -4.808 25.105 1.00 42.53 168 ARG A O 1
ATOM 1385 N N . GLN A 1 169 ? -12.002 -3.307 23.610 1.00 45.38 169 GLN A N 1
ATOM 1386 C CA . GLN A 1 169 ? -10.835 -2.873 24.392 1.00 45.38 169 GLN A CA 1
ATOM 1387 C C . GLN A 1 169 ? -11.234 -1.894 25.479 1.00 45.38 169 GLN A C 1
ATOM 1389 O O . GLN A 1 169 ? -10.793 -2.019 26.616 1.00 45.38 169 GLN A O 1
ATOM 1394 N N . SER A 1 170 ? -12.141 -0.987 25.143 1.00 48.06 170 SER A N 1
ATOM 1395 C CA . SER A 1 170 ? -12.830 -0.156 26.115 1.00 48.06 170 SER A CA 1
ATOM 1396 C C . SER A 1 170 ? -13.546 -0.986 27.186 1.00 48.06 170 SER A C 1
ATOM 1398 O O . SER A 1 170 ? -13.440 -0.692 28.371 1.00 48.06 170 SER A O 1
ATOM 1400 N N . GLU A 1 171 ? -14.217 -2.066 26.789 1.00 46.69 171 GLU A N 1
ATOM 1401 C CA . GLU A 1 171 ? -14.904 -2.989 27.690 1.00 46.69 171 GLU A CA 1
ATOM 1402 C C . GLU A 1 171 ? -13.931 -3.849 28.515 1.00 46.69 171 GLU A C 1
ATOM 1404 O O . GLU A 1 171 ? -14.186 -4.105 29.686 1.00 46.69 171 GLU A O 1
ATOM 1409 N N . LEU A 1 172 ? -12.786 -4.251 27.953 1.00 47.50 172 LEU A N 1
ATOM 1410 C CA . LEU A 1 172 ? -11.706 -4.938 28.678 1.00 47.50 172 LEU A CA 1
ATOM 1411 C C . LEU A 1 172 ? -11.091 -4.051 29.756 1.00 47.50 172 LEU A C 1
ATOM 1413 O O . LEU A 1 172 ? -10.943 -4.494 30.890 1.00 47.50 172 LEU A O 1
ATOM 1417 N N . ILE A 1 173 ? -10.793 -2.800 29.409 1.00 50.06 173 ILE A N 1
ATOM 1418 C CA . ILE A 1 173 ? -10.318 -1.779 30.340 1.00 50.06 173 ILE A CA 1
ATOM 1419 C C . ILE A 1 173 ? -11.360 -1.589 31.457 1.00 50.06 173 ILE A C 1
ATOM 1421 O O . ILE A 1 173 ? -11.034 -1.732 32.630 1.00 50.06 173 ILE A O 1
ATOM 1425 N N . LEU A 1 174 ? -12.640 -1.406 31.114 1.00 48.16 174 LEU A N 1
ATOM 1426 C CA . LEU A 1 174 ? -13.734 -1.313 32.092 1.00 48.16 174 LEU A CA 1
ATOM 1427 C C . LEU A 1 174 ? -13.894 -2.566 32.970 1.00 48.16 174 LEU A C 1
ATOM 1429 O O . LEU A 1 174 ? -14.224 -2.447 34.147 1.00 48.16 174 LEU A O 1
ATOM 1433 N N . ASN A 1 175 ? -13.706 -3.766 32.422 1.00 50.53 175 ASN A N 1
ATOM 1434 C CA . ASN A 1 175 ? -13.864 -5.022 33.159 1.00 50.53 175 ASN A CA 1
ATOM 1435 C C . ASN A 1 175 ? -12.677 -5.313 34.085 1.00 50.53 175 ASN A C 1
ATOM 1437 O O . ASN A 1 175 ? -12.887 -5.839 35.177 1.00 50.53 175 ASN A O 1
ATOM 1441 N N . LEU A 1 176 ? -11.457 -4.949 33.681 1.00 46.44 176 LEU A N 1
ATOM 1442 C CA . LEU A 1 176 ? -10.294 -4.935 34.570 1.00 46.44 176 LEU A CA 1
ATOM 1443 C C . LEU A 1 176 ? -10.552 -3.976 35.742 1.00 46.44 176 LEU A C 1
ATOM 1445 O O . LEU A 1 176 ? -10.455 -4.391 36.894 1.00 46.44 176 LEU A O 1
ATOM 1449 N N . PHE A 1 177 ? -11.060 -2.770 35.462 1.00 49.09 177 PHE A N 1
ATOM 1450 C CA . PHE A 1 177 ? -11.402 -1.786 36.492 1.00 49.09 177 PHE A CA 1
ATOM 1451 C C . PHE A 1 177 ? -12.519 -2.226 37.446 1.00 49.09 177 PHE A C 1
ATOM 1453 O O . PHE A 1 177 ? -12.393 -2.053 38.655 1.00 49.09 177 PHE A O 1
ATOM 1460 N N . LYS A 1 178 ? -13.611 -2.827 36.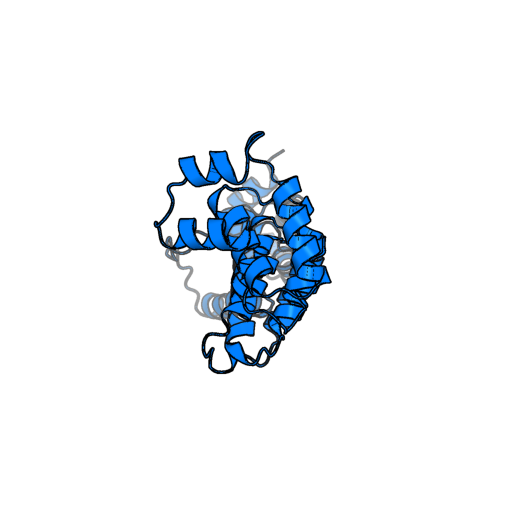951 1.00 45.75 178 LYS A N 1
ATOM 1461 C CA . LYS A 1 178 ? -14.688 -3.341 37.822 1.00 45.75 178 LYS A CA 1
ATOM 1462 C C . LYS A 1 178 ? -14.188 -4.420 38.779 1.00 45.75 178 LYS A C 1
ATOM 1464 O O . LYS A 1 178 ? -14.638 -4.470 39.922 1.00 45.75 178 LYS A O 1
ATOM 1469 N N . ASN A 1 179 ? -13.269 -5.266 38.319 1.00 45.66 179 ASN A N 1
ATOM 1470 C CA . ASN A 1 179 ? -12.659 -6.289 39.159 1.00 45.66 179 ASN A CA 1
ATOM 1471 C C . ASN A 1 179 ? -11.718 -5.674 40.206 1.00 45.66 179 ASN A C 1
ATOM 1473 O O . ASN A 1 179 ? -11.770 -6.087 41.359 1.00 45.66 179 ASN A O 1
ATOM 1477 N N . GLU A 1 180 ? -10.929 -4.658 39.861 1.00 42.62 180 GLU A N 1
ATOM 1478 C CA . GLU A 1 180 ? -9.993 -4.011 40.795 1.00 42.62 180 GLU A CA 1
ATOM 1479 C C . GLU A 1 180 ? -10.700 -3.135 41.845 1.00 42.62 180 GLU A C 1
ATOM 1481 O O . GLU A 1 180 ? -10.421 -3.267 43.037 1.00 42.62 180 GLU A O 1
ATOM 1486 N N . ILE A 1 181 ? -11.712 -2.344 41.457 1.00 39.41 181 ILE A N 1
ATOM 1487 C CA . ILE A 1 181 ? -12.550 -1.572 42.401 1.00 39.41 181 ILE A CA 1
ATOM 1488 C C . ILE A 1 181 ? -13.259 -2.507 43.389 1.00 39.41 181 ILE A C 1
ATOM 1490 O O . ILE A 1 181 ? -13.376 -2.194 44.573 1.00 39.41 181 ILE A O 1
ATOM 1494 N N . SER A 1 182 ? -13.692 -3.689 42.934 1.00 42.81 182 SER A N 1
ATOM 1495 C CA . SER A 1 182 ? -14.310 -4.687 43.815 1.00 42.81 182 SER A CA 1
ATOM 1496 C C . SER A 1 182 ? -13.336 -5.330 44.812 1.00 42.81 182 SER A C 1
ATOM 1498 O O . SER A 1 182 ? -13.788 -5.913 45.797 1.00 42.81 182 SER A O 1
ATOM 1500 N N . GLN A 1 183 ? -12.023 -5.219 44.577 1.00 41.41 183 GLN A N 1
ATOM 1501 C CA . GLN A 1 183 ? -10.978 -5.779 45.438 1.00 41.41 183 GLN A CA 1
ATOM 1502 C C . GLN A 1 183 ? -10.291 -4.743 46.340 1.00 41.41 183 GLN A C 1
ATOM 1504 O O . GLN A 1 183 ? -9.606 -5.142 47.274 1.00 41.41 183 GLN A O 1
ATOM 1509 N N . GLY A 1 184 ? -10.538 -3.442 46.152 1.00 34.41 184 GLY A N 1
ATOM 1510 C CA . GLY A 1 184 ? -10.113 -2.391 47.088 1.00 34.41 184 GLY A CA 1
ATOM 1511 C C . GLY A 1 184 ? -8.619 -2.043 47.069 1.00 34.41 184 GLY A C 1
ATOM 1512 O O . GLY A 1 184 ? -8.199 -1.193 47.851 1.00 34.41 184 GLY A O 1
ATOM 1513 N N . ASP A 1 185 ? -7.835 -2.637 46.170 1.00 36.31 185 ASP A N 1
ATOM 1514 C CA . ASP A 1 185 ? -6.401 -2.377 46.045 1.00 36.31 185 ASP A CA 1
ATOM 1515 C C . ASP A 1 185 ? -6.146 -1.325 44.952 1.00 36.31 185 ASP A C 1
ATOM 1517 O O . ASP A 1 185 ? -6.188 -1.608 43.756 1.00 36.31 185 ASP A O 1
ATOM 1521 N N . PHE A 1 186 ? -5.875 -0.083 45.362 1.00 37.75 186 PHE A N 1
ATOM 1522 C CA . PHE A 1 186 ? -5.286 0.932 44.485 1.00 37.75 186 PHE A CA 1
ATOM 1523 C C . PHE A 1 186 ? -3.810 0.575 44.272 1.00 37.75 186 PHE A C 1
ATOM 1525 O O . PHE A 1 186 ? -2.990 0.737 45.175 1.00 37.75 186 PHE A O 1
ATOM 1532 N N . ILE A 1 187 ? -3.464 0.060 43.094 1.00 36.03 187 ILE A N 1
ATOM 1533 C CA . ILE A 1 187 ? -2.083 -0.298 42.763 1.00 36.03 187 ILE A CA 1
ATOM 1534 C C . ILE A 1 187 ? -1.388 0.930 42.154 1.00 36.03 187 ILE A C 1
ATOM 1536 O O . ILE A 1 187 ? -1.686 1.326 41.030 1.00 36.03 187 ILE A O 1
ATOM 1540 N N . GLU A 1 188 ? -0.443 1.524 42.895 1.00 35.09 188 GLU A N 1
ATOM 1541 C CA . GLU A 1 188 ? 0.481 2.577 42.418 1.00 35.09 188 GLU A CA 1
ATOM 1542 C C . GLU A 1 188 ? 1.450 2.085 41.317 1.00 35.09 188 GLU A C 1
ATOM 1544 O O . GLU A 1 188 ? 2.103 2.889 40.656 1.00 35.09 188 GLU A O 1
ATOM 1549 N N . ASP A 1 189 ? 1.499 0.776 41.063 1.00 35.84 189 ASP A N 1
ATOM 1550 C CA . ASP A 1 189 ? 2.471 0.119 40.191 1.00 35.84 189 ASP A CA 1
ATOM 1551 C C . ASP A 1 189 ? 1.805 -0.618 39.011 1.00 35.84 189 ASP A C 1
ATOM 1553 O O . ASP A 1 189 ? 1.721 -1.846 39.014 1.00 35.84 189 ASP A O 1
ATOM 1557 N N . PHE A 1 190 ? 1.350 0.083 37.962 1.00 36.41 190 PHE A N 1
ATOM 1558 C CA . PHE A 1 190 ? 0.993 -0.588 36.698 1.00 36.41 190 PHE A CA 1
ATOM 1559 C C . PHE A 1 190 ? 1.652 0.047 35.452 1.00 36.41 190 PHE A C 1
ATOM 1561 O O . PHE A 1 190 ? 1.232 1.077 34.936 1.00 36.41 190 PHE A O 1
ATOM 1568 N N . TYR A 1 191 ? 2.688 -0.671 34.993 1.00 37.72 191 TYR A N 1
ATOM 1569 C CA . TYR A 1 191 ? 3.348 -0.770 33.677 1.00 37.72 191 TYR A CA 1
ATOM 1570 C C . TYR A 1 191 ? 3.940 0.480 32.987 1.00 37.72 191 TYR A C 1
ATOM 1572 O O . TYR A 1 191 ? 3.240 1.178 32.255 1.00 37.72 191 TYR A O 1
ATOM 1580 N N . PRO A 1 192 ? 5.281 0.643 33.024 1.00 34.22 192 PRO A N 1
ATOM 1581 C CA . PRO A 1 192 ? 6.012 1.552 32.136 1.00 34.22 192 PRO A CA 1
ATOM 1582 C C . PRO A 1 192 ? 6.215 1.014 30.701 1.00 34.22 192 PRO A C 1
ATOM 1584 O O . PRO A 1 192 ? 6.719 1.745 29.851 1.00 34.22 192 PRO A O 1
ATOM 1587 N N . ASP A 1 193 ? 5.810 -0.226 30.399 1.00 34.19 193 ASP A N 1
ATOM 1588 C CA . ASP A 1 193 ? 6.125 -0.881 29.114 1.00 34.19 193 ASP A CA 1
ATOM 1589 C C . ASP A 1 193 ? 5.058 -0.699 28.019 1.00 34.19 193 ASP A C 1
ATOM 1591 O O . ASP A 1 193 ? 5.290 -1.038 26.859 1.00 34.19 193 ASP A O 1
ATOM 1595 N N . TYR A 1 194 ? 3.910 -0.107 28.353 1.00 38.56 194 TYR A N 1
ATOM 1596 C CA . TYR A 1 194 ? 2.907 0.329 27.382 1.00 38.56 194 TYR A CA 1
ATOM 1597 C C . TYR A 1 194 ? 2.923 1.854 27.282 1.00 38.56 194 TYR A C 1
ATOM 1599 O O . TYR A 1 194 ? 2.011 2.546 27.733 1.00 38.56 194 TYR A O 1
ATOM 1607 N N . LEU A 1 195 ? 3.997 2.394 26.703 1.00 34.38 195 LEU A N 1
ATOM 1608 C CA . LEU A 1 195 ? 4.098 3.814 26.362 1.00 34.38 195 LEU A CA 1
ATOM 1609 C C . LEU A 1 195 ? 3.166 4.133 25.182 1.00 34.38 195 LEU A C 1
ATOM 1611 O O . LEU A 1 195 ? 3.599 4.315 24.046 1.00 34.38 195 LEU A O 1
ATOM 1615 N N . TYR A 1 196 ? 1.866 4.189 25.463 1.00 41.84 196 TYR A N 1
ATOM 1616 C CA . TYR A 1 196 ? 0.892 4.870 24.619 1.00 41.84 196 TYR A CA 1
ATOM 1617 C C . TYR A 1 196 ? 1.216 6.362 24.617 1.00 41.84 196 TYR A C 1
ATOM 1619 O O . TYR A 1 196 ? 1.515 6.945 25.664 1.00 41.84 196 TYR A O 1
ATOM 1627 N N . THR A 1 197 ? 1.161 7.008 23.455 1.00 38.47 197 THR A N 1
ATOM 1628 C CA . THR A 1 197 ? 1.362 8.454 23.419 1.00 38.47 197 THR A CA 1
ATOM 1629 C C . THR A 1 197 ? 0.078 9.148 23.869 1.00 38.47 197 THR A C 1
ATOM 1631 O O . THR A 1 197 ? -1.029 8.726 23.539 1.00 38.47 197 THR A O 1
ATOM 1634 N N . ALA A 1 198 ? 0.205 10.246 24.617 1.00 38.34 198 ALA A N 1
ATOM 1635 C CA . ALA A 1 198 ? -0.924 11.072 25.056 1.00 38.34 198 ALA A CA 1
ATOM 1636 C C . ALA A 1 198 ? -1.825 11.557 23.896 1.00 38.34 198 ALA A C 1
ATOM 1638 O O . ALA A 1 198 ? -2.950 11.993 24.125 1.00 38.34 198 ALA A O 1
ATOM 1639 N N . ASP A 1 199 ? -1.358 11.495 22.644 1.00 36.19 199 ASP A N 1
ATOM 1640 C CA . ASP A 1 199 ? -2.147 11.852 21.463 1.00 36.19 199 ASP A CA 1
ATOM 1641 C C . ASP A 1 199 ? -3.106 10.738 20.998 1.00 36.19 199 ASP A C 1
ATOM 1643 O O . ASP A 1 199 ? -4.136 11.058 20.399 1.00 36.19 199 ASP A O 1
ATOM 1647 N N . ASP A 1 200 ? -2.849 9.470 21.347 1.00 39.91 200 ASP A N 1
ATOM 1648 C CA . ASP A 1 200 ? -3.686 8.317 20.971 1.00 39.91 200 ASP A CA 1
ATOM 1649 C C . ASP A 1 200 ? -4.981 8.242 21.793 1.00 39.91 200 ASP A C 1
ATOM 1651 O O . ASP A 1 200 ? -6.035 7.856 21.289 1.00 39.91 200 ASP A O 1
ATOM 1655 N N . PHE A 1 201 ? -4.948 8.692 23.049 1.00 40.22 201 PHE A N 1
ATOM 1656 C CA . PHE A 1 201 ? -6.133 8.733 23.908 1.00 40.22 201 PHE A CA 1
ATOM 1657 C C . PHE A 1 201 ? -6.957 10.029 23.753 1.00 40.22 201 PHE A C 1
ATOM 1659 O O . PHE A 1 201 ? -8.156 10.028 24.051 1.00 40.22 201 PHE A O 1
ATOM 1666 N N . LYS A 1 202 ? -6.364 11.145 23.279 1.00 40.91 202 LYS A N 1
ATOM 1667 C CA . LYS A 1 202 ? -7.028 12.475 23.188 1.00 40.91 202 LYS A CA 1
ATOM 1668 C C . LYS A 1 202 ? -8.264 12.494 22.289 1.00 40.91 202 LYS A C 1
ATOM 1670 O O . LYS A 1 202 ? -9.037 13.447 22.343 1.00 40.91 202 LYS A O 1
ATOM 1675 N N . ARG A 1 203 ? -8.435 11.472 21.447 1.00 44.03 203 ARG A N 1
ATOM 1676 C CA . ARG A 1 203 ? -9.472 11.403 20.410 1.00 44.03 203 ARG A CA 1
ATOM 1677 C C . ARG A 1 203 ? -10.662 10.509 20.751 1.00 44.03 203 ARG A C 1
ATOM 1679 O O . ARG A 1 203 ? -11.585 10.446 19.945 1.00 44.03 203 ARG A O 1
ATOM 1686 N N . SER A 1 204 ? -10.676 9.815 21.892 1.00 51.94 204 SER A N 1
ATOM 1687 C CA . SER A 1 204 ? -11.811 8.941 22.203 1.00 51.94 204 SER A CA 1
ATOM 1688 C C . SER A 1 204 ? -1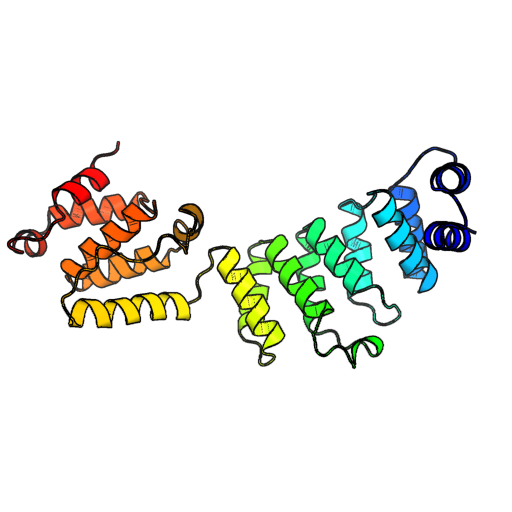2.947 9.727 22.877 1.00 51.94 204 SER A C 1
ATOM 1690 O O . SER A 1 204 ? -12.937 9.997 24.079 1.00 51.94 204 SER A O 1
ATOM 1692 N N . ASP A 1 205 ? -13.982 10.055 22.099 1.00 53.91 205 ASP A N 1
ATOM 1693 C CA . ASP A 1 205 ? -15.284 10.516 22.619 1.00 53.91 205 ASP A CA 1
ATOM 1694 C C . ASP A 1 205 ? -15.889 9.509 23.619 1.00 53.91 205 ASP A C 1
ATOM 1696 O O . ASP A 1 205 ? -16.766 9.839 24.416 1.00 53.91 205 ASP A O 1
ATOM 1700 N N . TYR A 1 206 ? -15.393 8.270 23.604 1.00 56.44 206 TYR A N 1
ATOM 1701 C CA . TYR A 1 206 ? -15.819 7.181 24.465 1.00 56.44 206 TYR A CA 1
ATOM 1702 C C . TYR A 1 206 ? -15.426 7.366 25.939 1.00 56.44 206 TYR A C 1
ATOM 1704 O O . TYR A 1 206 ? -16.278 7.185 26.803 1.00 56.44 206 TYR A O 1
ATOM 1712 N N . VAL A 1 207 ? -14.186 7.769 26.254 1.00 59.25 207 VAL A N 1
ATOM 1713 C CA . VAL A 1 207 ? -13.779 8.025 27.657 1.00 59.25 207 VAL A CA 1
ATOM 1714 C C . VAL A 1 207 ? -14.583 9.184 28.241 1.00 59.25 207 VAL A C 1
ATOM 1716 O O . VAL A 1 207 ? -15.046 9.120 29.377 1.00 59.25 207 VAL A O 1
ATOM 1719 N N . LEU A 1 208 ? -14.838 10.210 27.429 1.00 62.69 208 LEU A N 1
ATOM 1720 C CA . LEU A 1 208 ? -15.692 11.325 27.817 1.00 62.69 208 LEU A CA 1
ATOM 1721 C C . LEU A 1 208 ? -17.140 10.876 28.051 1.00 62.69 208 LEU A C 1
ATOM 1723 O O . LEU A 1 208 ? -17.754 11.289 29.032 1.00 62.69 208 LEU A O 1
ATOM 1727 N N . LYS A 1 209 ? -17.681 10.019 27.179 1.00 66.94 209 LYS A N 1
ATOM 1728 C CA . LYS A 1 209 ? -19.011 9.430 27.357 1.00 66.94 209 LYS A CA 1
ATOM 1729 C C . LYS A 1 209 ? -19.098 8.619 28.650 1.00 66.94 209 LYS A C 1
ATOM 1731 O O . LYS A 1 209 ? -20.053 8.801 29.387 1.00 66.94 209 LYS A O 1
ATOM 1736 N N . LEU A 1 210 ? -18.096 7.799 28.963 1.00 65.12 210 LEU A N 1
ATOM 1737 C CA . LEU A 1 210 ? -18.052 7.050 30.221 1.00 65.12 210 LEU A CA 1
ATOM 1738 C C . LEU A 1 210 ? -18.037 7.967 31.442 1.00 65.12 210 LEU A C 1
ATOM 1740 O O . LEU A 1 210 ? -18.782 7.735 32.385 1.00 65.12 210 LEU A O 1
ATOM 1744 N N . ILE A 1 211 ? -17.230 9.031 31.412 1.00 66.88 211 ILE A N 1
ATOM 1745 C CA . ILE A 1 211 ? -17.219 10.029 32.487 1.00 66.88 211 ILE A CA 1
ATOM 1746 C C . ILE A 1 211 ? -18.608 10.645 32.657 1.00 66.88 211 ILE A C 1
ATOM 1748 O O . ILE A 1 211 ? -19.064 10.792 33.787 1.00 66.88 211 ILE A O 1
ATOM 1752 N N . CYS A 1 212 ? -19.289 10.987 31.560 1.00 64.38 212 CYS A N 1
ATOM 1753 C CA . CYS A 1 212 ? -20.660 11.491 31.609 1.00 64.38 212 CYS A CA 1
ATOM 1754 C C . CYS A 1 212 ? -21.633 10.452 32.189 1.00 64.38 212 CYS A C 1
ATOM 1756 O O . CYS A 1 212 ? -22.411 10.795 33.073 1.00 64.38 212 CYS A O 1
ATOM 1758 N N . ASP A 1 213 ? -21.562 9.196 31.744 1.00 69.12 213 ASP A N 1
ATOM 1759 C CA . ASP A 1 213 ? -22.450 8.118 32.187 1.00 69.12 213 ASP A CA 1
ATOM 1760 C C . ASP A 1 213 ? -22.272 7.824 33.692 1.00 69.12 213 ASP A C 1
ATOM 1762 O O . ASP A 1 213 ? -23.255 7.651 34.414 1.00 69.12 213 ASP A O 1
ATOM 1766 N N . GLU A 1 214 ? -21.035 7.792 34.200 1.00 68.19 214 GLU A N 1
ATOM 1767 C CA . GLU A 1 214 ? -20.761 7.593 35.634 1.00 68.19 214 GLU A CA 1
ATOM 1768 C C . GLU A 1 214 ? -21.098 8.839 36.470 1.00 68.19 214 GLU A C 1
ATOM 1770 O O . GLU A 1 214 ? -21.608 8.727 37.589 1.00 68.19 214 GLU A O 1
ATOM 1775 N N . TYR A 1 215 ? -20.912 10.039 35.907 1.00 67.12 215 TYR A N 1
ATOM 1776 C CA . TYR A 1 215 ? -21.354 11.291 36.524 1.00 67.12 215 TYR A CA 1
ATOM 1777 C C . TYR A 1 215 ? -22.876 11.332 36.692 1.00 67.12 215 TYR A C 1
ATOM 1779 O O . TYR A 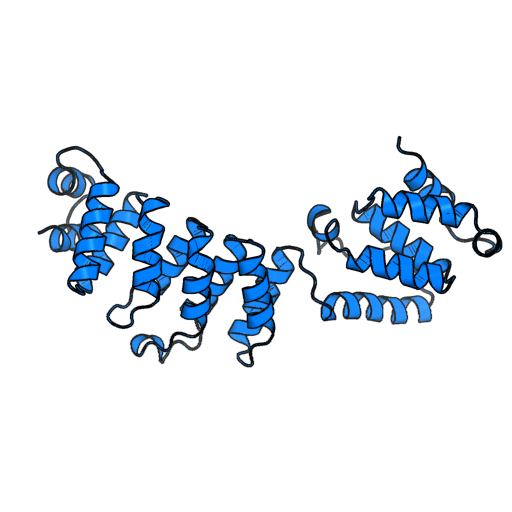1 215 ? -23.371 11.713 37.753 1.00 67.12 215 TYR A O 1
ATOM 1787 N N . GLU A 1 216 ? -23.631 10.876 35.691 1.00 72.88 216 GLU A N 1
ATOM 1788 C CA . GLU A 1 216 ? -25.089 10.745 35.775 1.00 72.88 216 GLU A CA 1
ATOM 1789 C C . GLU A 1 216 ? -25.524 9.730 36.841 1.00 72.88 216 GLU A C 1
ATOM 1791 O O . GLU A 1 216 ? -26.507 9.963 37.552 1.00 72.88 216 GLU A O 1
ATOM 1796 N N . LYS A 1 217 ? -24.767 8.639 37.014 1.00 75.00 217 LYS A N 1
ATOM 1797 C CA . LYS A 1 217 ? -24.994 7.636 38.069 1.00 75.00 217 LYS A CA 1
ATOM 1798 C C . LYS A 1 217 ? -24.586 8.108 39.467 1.00 75.00 217 LYS A C 1
ATOM 1800 O O . LYS A 1 217 ? -24.947 7.450 40.441 1.00 75.00 217 LYS A O 1
ATOM 1805 N N . ARG A 1 218 ? -23.894 9.250 39.577 1.00 72.81 218 ARG A N 1
ATOM 1806 C CA . ARG A 1 218 ? -23.351 9.812 40.827 1.00 72.81 218 ARG A CA 1
ATOM 1807 C C . ARG A 1 218 ? -22.368 8.878 41.538 1.00 72.81 218 ARG A C 1
ATOM 1809 O O . ARG A 1 218 ? -22.302 8.861 42.767 1.00 72.81 218 ARG A O 1
ATOM 1816 N N . ASP A 1 219 ? -21.598 8.116 40.768 1.00 69.12 219 ASP A N 1
ATOM 1817 C CA . ASP A 1 219 ? -20.495 7.317 41.296 1.00 69.12 219 ASP A CA 1
ATOM 1818 C C . ASP A 1 219 ? -19.233 8.191 41.396 1.00 69.12 219 ASP A C 1
ATOM 1820 O O . ASP A 1 219 ? -18.480 8.357 40.437 1.00 69.12 219 ASP A O 1
ATOM 1824 N N . ALA A 1 220 ? -19.035 8.810 42.564 1.00 65.56 220 ALA A N 1
ATOM 1825 C CA . ALA A 1 220 ? -17.945 9.758 42.805 1.00 65.56 220 ALA A CA 1
ATOM 1826 C C . ALA A 1 220 ? -16.565 9.148 42.540 1.00 65.56 220 ALA A C 1
ATOM 1828 O O . ALA A 1 220 ? -15.724 9.786 41.909 1.00 65.56 220 ALA A O 1
ATOM 1829 N N . GLN A 1 221 ? -16.359 7.910 42.989 1.00 63.31 221 GLN A N 1
ATOM 1830 C CA . GLN A 1 221 ? -15.073 7.229 42.918 1.00 63.31 221 GLN A CA 1
ATOM 1831 C C . GLN A 1 221 ? -14.711 6.907 41.465 1.00 63.31 221 GLN A C 1
ATOM 1833 O O . GLN A 1 221 ? -13.595 7.185 41.021 1.00 63.31 221 GLN A O 1
ATOM 1838 N N . SER A 1 222 ? -15.682 6.408 40.694 1.00 60.53 222 SER A N 1
ATOM 1839 C CA . SER A 1 222 ? -15.504 6.146 39.264 1.00 60.53 222 SER A CA 1
ATOM 1840 C C . SER A 1 222 ? -15.228 7.432 38.477 1.00 60.53 222 SER A C 1
ATOM 1842 O O . SER A 1 222 ? -14.350 7.454 37.614 1.00 60.53 222 SER A O 1
ATOM 1844 N N . VAL A 1 223 ? -15.918 8.535 38.790 1.00 66.00 223 VAL A N 1
ATOM 1845 C CA . VAL A 1 223 ? -15.709 9.822 38.107 1.00 66.00 223 VAL A CA 1
ATOM 1846 C C . VAL A 1 223 ? -14.342 10.434 38.435 1.00 66.00 223 VAL A C 1
ATOM 1848 O O . VAL A 1 223 ? -13.655 10.888 37.519 1.00 66.00 223 VAL A O 1
ATOM 1851 N N . GLU A 1 224 ? -13.920 10.445 39.704 1.00 64.56 224 GLU A N 1
ATOM 1852 C CA . GLU A 1 224 ? -12.595 10.944 40.118 1.00 64.56 224 GLU A CA 1
ATOM 1853 C C . GLU A 1 224 ? -11.468 10.216 39.402 1.00 64.56 224 GLU A C 1
ATOM 1855 O O . GLU A 1 224 ? -10.556 10.842 38.860 1.00 64.56 224 GLU A O 1
ATOM 1860 N N . TYR A 1 225 ? -11.548 8.889 39.382 1.00 59.53 225 TYR A N 1
ATOM 1861 C CA . TYR A 1 225 ? -10.504 8.065 38.809 1.00 59.53 225 TYR A CA 1
ATOM 1862 C C . TYR A 1 225 ? -10.446 8.208 37.286 1.00 59.53 225 TYR A C 1
ATOM 1864 O O . TYR A 1 225 ? -9.363 8.352 36.724 1.00 59.53 225 TYR A O 1
ATOM 1872 N N . LEU A 1 226 ? -11.593 8.282 36.602 1.00 65.19 226 LEU A N 1
ATOM 1873 C CA . LEU A 1 226 ? -11.621 8.552 35.163 1.00 65.19 226 LEU A CA 1
ATOM 1874 C C . LEU A 1 226 ? -11.065 9.945 34.822 1.00 65.19 226 LEU A C 1
ATOM 1876 O O . LEU A 1 226 ? -10.393 10.100 33.802 1.00 65.19 226 LEU A O 1
ATOM 1880 N N . LEU A 1 227 ? -11.294 10.952 35.672 1.00 64.88 227 LEU A N 1
ATOM 1881 C CA . LEU A 1 227 ? -10.690 12.282 35.527 1.00 64.88 227 LEU A CA 1
ATOM 1882 C C . LEU A 1 227 ? -9.176 12.259 35.795 1.00 64.88 227 LEU A C 1
ATOM 1884 O O . LEU A 1 227 ? -8.427 12.930 35.081 1.00 64.88 227 LEU A O 1
ATOM 1888 N N . TYR A 1 228 ? -8.716 11.464 36.763 1.00 62.44 228 TYR A N 1
ATOM 1889 C CA . TYR A 1 228 ? -7.296 11.245 37.037 1.00 62.44 228 TYR A CA 1
ATOM 1890 C C . TYR A 1 228 ? -6.598 10.540 35.867 1.00 62.44 228 TYR A C 1
ATOM 1892 O O . TYR A 1 228 ? -5.621 11.067 35.341 1.00 62.44 228 TYR A O 1
ATOM 1900 N N . VAL A 1 229 ? -7.141 9.426 35.376 1.00 58.75 229 VAL A N 1
ATOM 1901 C CA . VAL A 1 229 ? -6.656 8.720 34.180 1.00 58.75 229 VAL A CA 1
ATOM 1902 C C . VAL A 1 229 ? -6.619 9.682 32.993 1.00 58.75 229 VAL A C 1
ATOM 1904 O O . VAL A 1 229 ? -5.581 9.850 32.355 1.00 58.75 229 VAL A O 1
ATOM 1907 N N . ALA A 1 230 ? -7.705 10.421 32.750 1.00 62.03 230 ALA A N 1
ATOM 1908 C CA . ALA A 1 230 ? -7.733 11.439 31.707 1.00 62.03 230 ALA A CA 1
ATOM 1909 C C . ALA A 1 230 ? -6.632 12.498 31.880 1.00 62.03 230 ALA A C 1
ATOM 1911 O O . ALA A 1 230 ? -6.062 12.951 30.891 1.00 62.03 230 ALA A O 1
ATOM 1912 N N . SER A 1 231 ? -6.283 12.880 33.110 1.00 57.31 231 SER A N 1
ATOM 1913 C CA . SER A 1 231 ? -5.180 13.810 33.366 1.00 57.31 231 SER A CA 1
ATOM 1914 C C . SER A 1 231 ? -3.800 13.214 33.090 1.00 57.31 231 SER A C 1
ATOM 1916 O O . SER A 1 231 ? -3.001 13.856 32.407 1.00 57.31 231 SER A O 1
ATOM 1918 N N . VAL A 1 232 ? -3.543 11.983 33.546 1.00 51.59 232 VAL A N 1
ATOM 1919 C CA . VAL A 1 232 ? -2.270 11.264 33.371 1.00 51.59 232 VAL A CA 1
ATOM 1920 C C . VAL A 1 232 ? -1.978 11.046 31.889 1.00 51.59 232 VAL A C 1
ATOM 1922 O O . VAL A 1 232 ? -0.853 11.247 31.438 1.00 51.59 232 VAL A O 1
ATOM 1925 N N . PHE A 1 233 ? -3.011 10.734 31.106 1.00 50.41 233 PHE A N 1
ATOM 1926 C CA . PHE A 1 233 ? -2.896 10.533 29.663 1.00 50.41 233 PHE A CA 1
ATOM 1927 C C . PHE A 1 233 ? -3.049 11.829 28.840 1.00 50.41 233 PHE A C 1
ATOM 1929 O O . PHE A 1 233 ? -3.043 11.780 27.613 1.00 50.41 233 PHE A O 1
ATOM 1936 N N . GLY A 1 234 ? -3.154 13.008 29.471 1.00 51.91 234 GLY A N 1
ATOM 1937 C CA . GLY A 1 234 ? -3.164 14.305 28.778 1.00 51.91 234 GLY A CA 1
ATOM 1938 C C . GLY A 1 234 ? -4.457 14.636 28.015 1.00 51.91 234 GLY A C 1
ATOM 1939 O O . GLY A 1 234 ? -4.434 15.407 27.054 1.00 51.91 234 GLY A O 1
ATOM 1940 N N . LEU A 1 235 ? -5.594 14.087 28.443 1.00 56.38 235 LEU A N 1
ATOM 1941 C CA . LEU A 1 235 ? -6.910 14.112 27.772 1.00 56.38 235 LEU A CA 1
ATOM 1942 C C . LEU A 1 235 ? -7.787 15.285 28.186 1.00 56.38 235 LEU A C 1
ATOM 1944 O O . LEU A 1 235 ? -9.012 15.248 28.093 1.00 56.38 235 LEU A O 1
ATOM 1948 N N . ILE A 1 236 ? -7.152 16.343 28.672 1.00 61.19 236 ILE A N 1
ATOM 1949 C CA . ILE A 1 236 ? -7.810 17.457 29.338 1.00 61.19 236 ILE A CA 1
ATOM 1950 C C . ILE A 1 236 ? -8.455 18.370 28.282 1.00 61.19 236 ILE A C 1
ATOM 1952 O O . ILE A 1 236 ? -7.926 19.430 27.943 1.00 61.19 236 ILE A O 1
ATOM 1956 N N . THR A 1 237 ? -9.607 17.971 27.735 1.00 63.41 237 THR A N 1
ATOM 1957 C CA . THR A 1 237 ? -10.401 18.838 26.847 1.00 63.41 237 THR A CA 1
ATOM 1958 C C . THR A 1 237 ? -11.230 19.840 27.658 1.00 63.41 237 THR A C 1
ATOM 1960 O O . THR A 1 237 ? -11.419 19.700 28.870 1.00 63.41 237 THR A O 1
ATOM 1963 N N . ALA A 1 238 ? -11.770 20.866 26.991 1.00 65.94 238 ALA A N 1
ATOM 1964 C CA . ALA A 1 238 ? -12.649 21.849 27.629 1.00 65.94 238 ALA A CA 1
ATOM 1965 C C . ALA A 1 238 ? -13.869 21.202 28.315 1.00 65.94 238 ALA A C 1
ATOM 1967 O O . ALA A 1 238 ? -14.348 21.704 29.332 1.00 65.94 238 ALA A O 1
ATOM 1968 N N . GLN A 1 239 ? -14.350 20.070 27.793 1.00 64.81 239 GLN A N 1
ATOM 1969 C CA . GLN A 1 239 ? -15.489 19.356 28.358 1.00 64.81 239 GLN A CA 1
ATOM 1970 C C . GLN A 1 239 ? -15.115 18.600 29.641 1.00 64.81 239 GLN A C 1
ATOM 1972 O O . GLN A 1 239 ? -15.860 18.687 30.614 1.00 64.81 239 GLN A O 1
ATOM 1977 N N . TYR A 1 240 ? -13.926 17.984 29.705 1.00 67.88 240 TYR A N 1
ATOM 1978 C CA . TYR A 1 240 ? -13.386 17.386 30.937 1.00 67.88 240 TYR A CA 1
ATOM 1979 C C . TYR A 1 240 ? -13.219 18.436 32.036 1.00 67.88 240 TYR A C 1
ATOM 1981 O O . TYR A 1 240 ? -13.696 18.245 33.152 1.00 67.88 240 TYR A O 1
ATOM 1989 N N . LYS A 1 241 ? -12.617 19.589 31.706 1.00 68.88 241 LYS A N 1
ATOM 1990 C CA . LYS A 1 241 ? -12.462 20.703 32.657 1.00 68.88 241 LYS A CA 1
ATOM 1991 C C . LYS A 1 241 ? -13.810 21.177 33.200 1.00 68.88 241 LYS A C 1
ATOM 1993 O O . LYS A 1 241 ? -13.924 21.470 34.389 1.00 68.88 241 LYS A O 1
ATOM 1998 N N . LYS A 1 242 ? -14.838 21.236 32.345 1.00 74.94 242 LYS A N 1
ATOM 1999 C CA . LYS A 1 242 ? -16.200 21.622 32.734 1.00 74.94 242 LYS A CA 1
ATOM 2000 C C . LYS A 1 242 ? -16.832 20.602 33.684 1.00 74.94 242 LYS A C 1
ATOM 2002 O O . LYS A 1 242 ? -17.407 21.012 34.686 1.00 74.94 242 LYS A O 1
ATOM 2007 N N . ILE A 1 243 ? -16.705 19.307 33.394 1.00 70.69 243 ILE A N 1
ATOM 2008 C CA . ILE A 1 243 ? -17.224 18.235 34.256 1.00 70.69 243 ILE A CA 1
ATOM 2009 C C . ILE A 1 243 ? -16.513 18.256 35.614 1.00 70.69 243 ILE A C 1
ATOM 2011 O O . ILE A 1 243 ? -17.187 18.341 36.635 1.00 70.69 243 ILE A O 1
ATOM 2015 N N . ALA A 1 244 ? -15.177 18.306 35.636 1.00 67.19 244 ALA A N 1
ATOM 2016 C CA . ALA A 1 244 ? -14.394 18.428 36.869 1.00 67.19 244 ALA A CA 1
ATOM 2017 C C . ALA A 1 244 ? -14.783 19.672 37.693 1.00 67.19 244 ALA A C 1
ATOM 2019 O O . ALA A 1 244 ? -14.991 19.586 38.901 1.00 67.19 244 ALA A O 1
ATOM 2020 N N . SER A 1 245 ? -14.966 20.825 37.039 1.00 71.19 245 SER A N 1
ATOM 2021 C CA . SER A 1 245 ? -15.391 22.067 37.708 1.00 71.19 245 SER A CA 1
ATOM 2022 C C . SER A 1 245 ? -16.805 21.993 38.286 1.00 71.19 245 SER A C 1
ATOM 2024 O O . SER A 1 245 ? -17.100 22.679 39.265 1.00 71.19 245 SER A O 1
ATOM 2026 N N . ASN A 1 246 ? -17.695 21.221 37.660 1.00 76.31 246 ASN A N 1
ATOM 2027 C CA . ASN A 1 246 ? -19.046 21.004 38.163 1.00 76.31 246 ASN A CA 1
ATOM 2028 C C . ASN A 1 246 ? -19.030 20.027 39.337 1.00 76.31 246 ASN A C 1
ATOM 2030 O O . ASN A 1 246 ? -19.626 20.327 40.362 1.00 76.31 246 ASN A O 1
ATOM 2034 N N . LEU A 1 247 ? -18.292 18.921 39.220 1.00 71.81 247 LEU A N 1
ATOM 2035 C CA . LEU A 1 247 ? -18.176 17.886 40.247 1.00 71.81 247 LEU A CA 1
ATOM 2036 C C . LEU A 1 247 ? -17.743 18.453 41.608 1.00 71.81 247 LEU A C 1
ATOM 2038 O O . LEU A 1 247 ? -18.393 18.185 42.610 1.00 71.81 247 LEU A O 1
ATOM 2042 N N . ILE A 1 248 ? -16.736 19.335 41.636 1.00 67.25 248 ILE A N 1
ATOM 2043 C CA . ILE A 1 248 ? -16.255 19.995 42.870 1.00 67.25 248 ILE A CA 1
ATOM 2044 C C . ILE A 1 248 ? -17.368 20.796 43.583 1.00 67.25 248 ILE A C 1
ATOM 2046 O O . ILE A 1 248 ? -17.301 21.016 44.794 1.00 67.25 248 ILE A O 1
ATOM 2050 N N . LYS A 1 249 ? -18.397 21.247 42.854 1.00 72.62 249 LYS A N 1
ATOM 2051 C CA . LYS A 1 249 ? -19.518 22.042 43.387 1.00 72.62 249 LYS A CA 1
ATOM 2052 C C . LYS A 1 249 ? -20.711 21.191 43.824 1.00 72.62 249 LYS A C 1
ATOM 2054 O O . LYS A 1 249 ? -21.643 21.737 44.408 1.00 72.62 249 LYS A O 1
ATOM 2059 N N . GLU A 1 250 ? -20.712 19.897 43.524 1.00 77.00 250 GLU A N 1
ATOM 2060 C CA . GLU A 1 250 ? -21.836 19.011 43.804 1.00 77.00 250 GLU A CA 1
ATOM 2061 C C . GLU A 1 250 ? -21.841 18.539 45.268 1.00 77.00 250 GLU A C 1
ATOM 2063 O O . GLU A 1 250 ? -20.873 17.963 45.765 1.00 77.00 250 GLU A O 1
ATOM 2068 N N . GLU A 1 251 ? -22.968 18.714 45.965 1.00 65.94 251 GLU A N 1
ATOM 2069 C CA . GLU A 1 251 ? -23.102 18.333 47.383 1.00 65.94 251 GLU A CA 1
ATOM 2070 C C . GLU A 1 251 ? -22.952 16.825 47.634 1.00 65.94 251 GLU A C 1
ATOM 2072 O O . GLU A 1 251 ? -22.562 16.415 48.726 1.00 65.94 251 GLU A O 1
ATOM 2077 N N . TRP A 1 252 ? -23.302 15.981 46.656 1.00 68.38 252 TRP A N 1
ATOM 2078 C CA . TRP A 1 252 ? -23.173 14.523 46.779 1.00 68.38 252 TRP A CA 1
ATOM 2079 C C . TRP A 1 252 ? -21.716 14.062 46.717 1.00 68.38 252 TRP A C 1
ATOM 2081 O O . TRP A 1 252 ? -21.382 13.019 47.270 1.00 68.38 252 TRP A O 1
ATOM 2091 N N . TYR A 1 253 ? -20.864 14.860 46.083 1.00 63.34 253 TYR A N 1
ATOM 2092 C CA . TYR A 1 253 ? -19.443 14.604 45.929 1.00 63.34 253 TYR A CA 1
ATOM 2093 C C . TYR A 1 253 ? -18.655 15.081 47.161 1.00 63.34 253 TYR A C 1
ATOM 2095 O O . TYR A 1 253 ? -17.847 14.345 47.715 1.00 63.34 253 TYR A O 1
ATOM 2103 N N . GLN A 1 254 ? -18.987 16.264 47.692 1.00 63.44 254 GLN A N 1
ATOM 2104 C CA . GLN A 1 254 ? -18.340 16.851 48.879 1.00 63.44 254 GLN A CA 1
ATOM 2105 C C . GLN A 1 254 ? -18.550 16.072 50.193 1.00 63.44 254 GLN A C 1
ATOM 2107 O O . GLN A 1 254 ? -17.887 16.360 51.185 1.00 63.44 254 GLN A O 1
ATOM 2112 N N . LYS A 1 255 ? -19.489 15.120 50.229 1.00 60.94 255 LYS A N 1
ATOM 2113 C CA . LYS A 1 255 ? -19.805 14.311 51.420 1.00 60.94 255 LYS A CA 1
ATOM 2114 C C . LYS A 1 255 ? -18.942 13.056 51.566 1.00 60.94 255 LYS A C 1
ATOM 2116 O O . LYS A 1 255 ? -19.134 12.325 52.534 1.00 60.94 255 LYS A O 1
ATOM 2121 N N . GLN A 1 256 ? -18.042 12.782 50.624 1.00 59.62 256 GLN A N 1
ATOM 2122 C CA . GLN A 1 256 ? -17.117 11.658 50.735 1.00 59.62 256 GLN A CA 1
ATOM 2123 C C . GLN A 1 256 ? -15.942 12.082 51.627 1.00 59.62 256 GLN A C 1
ATOM 2125 O O . GLN A 1 256 ? -15.104 12.891 51.235 1.00 59.62 256 GLN A O 1
ATOM 2130 N N . GLU A 1 257 ? -15.944 11.615 52.878 1.00 48.47 257 GLU A N 1
ATOM 2131 C CA . GLU A 1 257 ? -14.823 11.805 53.800 1.00 48.47 257 GLU A CA 1
ATOM 2132 C C . GLU A 1 257 ? -13.617 11.015 53.270 1.00 48.47 257 GLU A C 1
ATOM 2134 O O . GLU A 1 257 ? -13.652 9.792 53.205 1.00 48.47 257 GLU A O 1
ATOM 2139 N N . GLU A 1 258 ? -12.567 11.746 52.890 1.00 51.97 258 GLU A N 1
ATOM 2140 C CA . GLU A 1 258 ? -11.230 11.237 52.553 1.00 51.97 258 GLU A CA 1
ATOM 2141 C C . GLU A 1 258 ? -11.110 10.394 51.266 1.00 51.97 258 GLU A C 1
ATOM 2143 O O . GLU A 1 258 ? -10.827 9.200 51.303 1.00 51.97 258 GLU A O 1
ATOM 2148 N N . THR A 1 259 ? -11.152 11.044 50.098 1.00 46.03 259 THR A N 1
ATOM 2149 C CA . THR A 1 259 ? -10.430 10.550 48.911 1.00 46.03 259 THR A CA 1
ATOM 2150 C C . THR A 1 259 ? -9.465 11.598 48.355 1.00 46.03 259 THR A C 1
ATOM 2152 O O . THR A 1 259 ? -9.706 12.810 48.334 1.00 46.03 259 THR A O 1
ATOM 2155 N N . VAL A 1 260 ? -8.296 11.107 47.951 1.00 50.09 260 VAL A N 1
ATOM 2156 C CA . VAL A 1 260 ? -7.182 11.844 47.348 1.00 50.09 260 VAL A CA 1
ATOM 2157 C C . VAL A 1 260 ? -7.632 12.423 45.999 1.00 50.09 260 VAL A C 1
ATOM 2159 O O . VAL A 1 260 ? -7.493 11.745 44.990 1.00 50.09 260 VAL A O 1
ATOM 2162 N N . SER A 1 261 ? -8.217 13.631 45.925 1.00 54.22 261 SER A N 1
ATOM 2163 C CA . SER A 1 261 ? -8.535 14.187 44.587 1.00 54.22 261 SER A CA 1
ATOM 2164 C C . SER A 1 261 ? -8.869 15.677 44.466 1.00 54.22 261 SER A C 1
ATOM 2166 O O . SER A 1 261 ? -8.599 16.266 43.418 1.00 54.22 261 SER A O 1
ATOM 2168 N N . LEU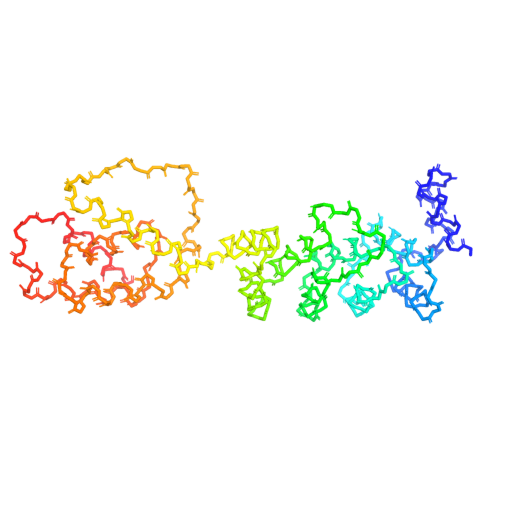 A 1 262 ? -9.408 16.352 45.494 1.00 50.44 262 LEU A N 1
ATOM 2169 C CA . LEU A 1 262 ? -9.852 17.756 45.343 1.00 50.44 262 LEU A CA 1
ATOM 2170 C C . LEU A 1 262 ? -8.740 18.696 44.844 1.00 50.44 262 LEU A C 1
ATOM 2172 O O . LEU A 1 262 ? -9.003 19.610 44.065 1.00 50.44 262 LEU A O 1
ATOM 2176 N N . VAL A 1 263 ? -7.493 18.456 45.258 1.00 51.06 263 VAL A N 1
ATOM 2177 C CA . VAL A 1 263 ? -6.324 19.252 44.853 1.00 51.06 263 VAL A CA 1
ATOM 2178 C C . VAL A 1 263 ? -5.948 19.015 43.385 1.00 51.06 263 VAL A C 1
ATOM 2180 O O . VAL A 1 263 ? -5.584 19.967 42.696 1.00 51.06 263 VAL A O 1
ATOM 2183 N N . ASP A 1 264 ? -6.067 17.790 42.874 1.00 55.62 264 ASP A N 1
ATOM 2184 C CA . ASP A 1 264 ? -5.704 17.457 41.491 1.00 55.62 264 ASP A CA 1
ATOM 2185 C C . ASP A 1 264 ? -6.833 17.789 40.503 1.00 55.62 264 ASP A C 1
ATOM 2187 O O . ASP A 1 264 ? -6.575 18.347 39.433 1.00 55.62 264 ASP A O 1
ATOM 2191 N N . LEU A 1 265 ? -8.096 17.620 40.905 1.00 56.47 265 LEU A N 1
ATOM 2192 C CA . LEU A 1 265 ? -9.256 18.148 40.177 1.00 56.47 265 LEU A CA 1
ATOM 2193 C C . LEU A 1 265 ? -9.257 19.681 40.127 1.00 56.47 265 LEU A C 1
ATOM 2195 O O . LEU A 1 265 ? -9.558 20.271 39.085 1.00 56.47 265 LEU A O 1
ATOM 2199 N N . ALA A 1 266 ? -8.851 20.347 41.214 1.00 54.41 266 ALA A N 1
ATOM 2200 C CA . ALA A 1 266 ? -8.665 21.794 41.223 1.00 54.41 266 ALA A CA 1
ATOM 2201 C C . ALA A 1 266 ? -7.568 22.230 40.238 1.00 54.41 266 ALA A C 1
ATOM 2203 O O . ALA A 1 266 ? -7.797 23.171 39.474 1.00 54.41 266 ALA A O 1
ATOM 2204 N N . LYS A 1 267 ? -6.424 21.530 40.169 1.00 60.09 267 LYS A N 1
ATOM 2205 C CA . LYS A 1 267 ? -5.369 21.780 39.160 1.00 60.09 267 LYS A CA 1
ATOM 2206 C C . LYS A 1 267 ? -5.884 21.599 37.726 1.00 60.09 267 LYS A C 1
ATOM 2208 O O . LYS A 1 267 ? -5.572 22.409 36.857 1.00 60.09 267 LYS A O 1
ATOM 2213 N N . LEU A 1 268 ? -6.728 20.595 37.478 1.00 56.72 268 LEU A N 1
ATOM 2214 C CA . LEU A 1 268 ? -7.362 20.371 36.171 1.00 56.72 268 LEU A CA 1
ATOM 2215 C C . LEU A 1 268 ? -8.340 21.491 35.785 1.00 56.72 268 LEU A C 1
ATOM 2217 O O . LEU A 1 268 ? -8.423 21.871 34.614 1.00 56.72 268 LEU A O 1
ATOM 2221 N N . SER A 1 269 ? -9.047 22.047 36.772 1.00 53.69 269 SER A N 1
ATOM 2222 C CA . SER A 1 269 ? -10.020 23.133 36.594 1.00 53.69 269 SER A CA 1
ATOM 2223 C C . SER A 1 269 ? -9.402 24.532 36.409 1.00 53.69 269 SER A C 1
ATOM 2225 O O . SER A 1 269 ? -10.081 25.420 35.899 1.00 53.69 269 SER A O 1
ATOM 2227 N N . SER A 1 270 ? -8.132 24.744 36.791 1.00 52.12 270 SER A N 1
ATOM 2228 C CA . SER A 1 270 ? -7.552 26.088 37.006 1.00 52.12 270 SER A CA 1
ATOM 2229 C C . SER A 1 270 ? -6.549 26.592 35.954 1.00 52.12 270 SER A C 1
ATOM 2231 O O . SER A 1 270 ? -6.066 27.714 36.081 1.00 52.12 270 SER A O 1
ATOM 2233 N N . ASN A 1 271 ? -6.290 25.858 34.867 1.00 46.06 271 ASN A N 1
ATOM 2234 C CA . ASN A 1 271 ? -5.491 26.389 33.749 1.00 46.06 271 ASN A CA 1
ATOM 2235 C C . ASN A 1 271 ? -6.363 27.194 32.768 1.00 46.06 271 ASN A C 1
ATOM 2237 O O . ASN A 1 271 ? -6.975 26.601 31.862 1.00 46.06 271 ASN A O 1
ATOM 2241 N N . HIS A 1 272 ? -6.399 28.517 32.986 1.00 41.00 272 HIS A N 1
ATOM 2242 C CA . HIS A 1 272 ? -6.642 29.541 31.962 1.00 41.00 272 HIS A CA 1
ATOM 2243 C C . HIS A 1 272 ? -5.441 29.669 31.026 1.00 41.00 272 HIS A C 1
ATOM 2245 O O . HIS A 1 272 ? -4.299 29.642 31.534 1.00 41.00 272 HIS A O 1
#